Protein AF-G7YHC9-F1 (afdb_monomer_lite)

Structure (mmCIF, N/CA/C/O backbone):
data_AF-G7YHC9-F1
#
_entry.id   AF-G7YHC9-F1
#
loop_
_atom_site.group_PDB
_atom_site.id
_atom_site.type_symbol
_atom_site.label_atom_id
_atom_site.label_alt_id
_atom_site.label_comp_id
_atom_site.label_asym_id
_atom_site.label_entity_id
_atom_site.label_seq_id
_atom_site.pdbx_PDB_ins_code
_atom_site.Cartn_x
_atom_site.Cartn_y
_atom_site.Cartn_z
_atom_site.occupancy
_atom_site.B_iso_or_equiv
_atom_site.auth_seq_id
_atom_site.auth_comp_id
_atom_site.auth_asym_id
_atom_site.auth_atom_id
_atom_site.pdbx_PDB_model_num
ATOM 1 N N . MET A 1 1 ? -16.850 34.377 19.323 1.00 36.41 1 MET A N 1
ATOM 2 C CA . MET A 1 1 ? -18.298 34.165 19.530 1.00 36.41 1 MET A CA 1
ATOM 3 C C . MET A 1 1 ? -18.988 34.098 18.167 1.00 36.41 1 MET A C 1
ATOM 5 O O . MET A 1 1 ? -19.684 35.021 17.783 1.00 36.41 1 MET A O 1
ATOM 9 N N . TRP A 1 2 ? -18.719 33.027 17.416 1.00 25.08 2 TRP A N 1
ATOM 10 C CA . TRP A 1 2 ? -19.420 32.657 16.185 1.00 25.08 2 TRP A CA 1
ATOM 11 C C . TRP A 1 2 ? -19.633 31.138 16.228 1.00 25.08 2 TRP A C 1
ATOM 13 O O . TRP A 1 2 ? -18.686 30.387 16.443 1.00 25.08 2 TRP A O 1
ATOM 23 N N . SER A 1 3 ? -20.911 30.774 16.104 1.00 30.69 3 SER A N 1
ATOM 24 C CA . SER A 1 3 ? -21.516 29.466 15.817 1.00 30.69 3 SER A CA 1
ATOM 25 C C . SER A 1 3 ? -21.281 28.284 16.769 1.00 30.69 3 SER A C 1
ATOM 27 O O . SER A 1 3 ? -20.732 27.256 16.386 1.00 30.69 3 SER A O 1
ATOM 29 N N . THR A 1 4 ? -21.883 28.375 17.956 1.00 38.84 4 THR A N 1
ATOM 30 C CA . THR A 1 4 ? -22.410 27.231 18.729 1.00 38.84 4 THR A CA 1
ATOM 31 C C . THR A 1 4 ? -23.781 26.803 18.176 1.00 38.84 4 THR A C 1
ATOM 33 O O . THR A 1 4 ? -24.775 26.790 18.895 1.00 38.84 4 THR A O 1
ATOM 36 N N . LEU A 1 5 ? -23.882 26.521 16.876 1.00 44.34 5 LEU A N 1
ATOM 37 C CA . LEU A 1 5 ? -25.143 26.131 16.240 1.00 44.34 5 LEU A CA 1
ATOM 38 C C . LEU A 1 5 ? -24.911 24.905 15.349 1.00 44.34 5 LEU A C 1
ATOM 40 O O . LEU A 1 5 ? -24.099 24.954 14.431 1.00 44.34 5 LEU A O 1
ATOM 44 N N . ILE A 1 6 ? -25.693 23.854 15.633 1.00 40.38 6 ILE A N 1
ATOM 45 C CA . ILE A 1 6 ? -25.774 22.518 15.005 1.00 40.38 6 ILE A CA 1
ATOM 46 C C . ILE A 1 6 ? -24.849 21.438 15.615 1.00 40.38 6 ILE A C 1
ATOM 48 O O . ILE A 1 6 ? -24.024 20.845 14.938 1.00 40.38 6 ILE A O 1
ATOM 52 N N . PHE A 1 7 ? -25.034 21.107 16.897 1.00 46.28 7 PHE A N 1
ATOM 53 C CA . PHE A 1 7 ? -24.662 19.775 17.430 1.00 46.28 7 PHE A CA 1
ATOM 54 C C . PHE A 1 7 ? -25.746 19.169 18.330 1.00 46.28 7 PHE A C 1
ATOM 56 O O . PHE A 1 7 ? -25.503 18.213 19.058 1.00 46.28 7 PHE A O 1
ATOM 63 N N . GLN A 1 8 ? -26.961 19.715 18.311 1.00 45.28 8 GLN A N 1
ATOM 64 C CA . GLN A 1 8 ? -27.921 19.459 19.382 1.00 45.28 8 GLN A CA 1
ATOM 65 C C . GLN A 1 8 ? -28.812 18.234 19.158 1.00 45.28 8 GLN A C 1
ATOM 67 O O . GLN A 1 8 ? -29.892 18.170 19.726 1.00 45.28 8 GLN A O 1
ATOM 72 N N . ASP A 1 9 ? -28.393 17.276 18.325 1.00 55.78 9 ASP A N 1
ATOM 73 C CA . ASP A 1 9 ? -29.280 16.191 17.913 1.00 55.78 9 ASP A CA 1
ATOM 74 C C . ASP A 1 9 ? -28.561 15.019 17.208 1.00 55.78 9 ASP A C 1
ATOM 76 O O . ASP A 1 9 ? -29.084 14.464 16.251 1.00 55.78 9 ASP A O 1
ATOM 80 N N . CYS A 1 10 ? -27.365 14.614 17.645 1.00 63.59 10 CYS A N 1
ATOM 81 C CA . CYS A 1 10 ? -26.709 13.390 17.150 1.00 63.59 10 CYS A CA 1
ATOM 82 C C . CYS A 1 10 ? -26.574 12.366 18.281 1.00 63.59 10 CYS A C 1
ATOM 84 O O . CYS A 1 10 ? -26.221 12.730 19.402 1.00 63.59 10 CYS A O 1
ATOM 86 N N . LEU A 1 11 ? -26.849 11.089 17.997 1.00 81.19 11 LEU A N 1
ATOM 87 C CA . LEU A 1 11 ? -26.570 10.006 18.941 1.00 81.19 11 LEU A CA 1
ATOM 88 C C . LEU A 1 11 ? -25.053 9.895 19.195 1.00 81.19 11 LEU A C 1
ATOM 90 O O . LEU A 1 11 ? -24.270 10.248 18.307 1.00 81.19 11 LEU A O 1
ATOM 94 N N . PRO A 1 12 ? -24.624 9.402 20.372 1.00 88.75 12 PRO A N 1
ATOM 95 C CA . PRO A 1 12 ? -23.236 9.012 20.592 1.00 88.75 12 PRO A CA 1
ATOM 96 C C . PRO A 1 12 ? -22.777 7.990 19.546 1.00 88.75 12 PRO A C 1
ATOM 98 O O . PRO A 1 12 ? -23.567 7.149 19.113 1.00 88.75 12 PRO A O 1
ATOM 101 N N . SER A 1 13 ? -21.503 8.075 19.163 1.00 92.62 13 SER A N 1
ATOM 102 C CA . SER A 1 13 ? -20.852 7.103 18.279 1.00 92.62 13 SER A CA 1
ATOM 103 C C . SER A 1 13 ? -20.943 5.693 18.861 1.00 92.62 13 SER A C 1
ATOM 105 O O . SER A 1 13 ? -20.746 5.506 20.062 1.00 92.62 13 SER A O 1
ATOM 107 N N . ALA A 1 14 ? -21.199 4.703 18.006 1.00 93.25 14 ALA A N 1
ATOM 108 C CA . ALA A 1 14 ? -21.135 3.291 18.393 1.00 93.25 14 ALA A CA 1
ATOM 109 C C . ALA A 1 14 ? -19.700 2.731 18.365 1.00 93.25 14 ALA A C 1
ATOM 111 O O . ALA A 1 14 ? -19.448 1.658 18.908 1.00 93.25 14 ALA A O 1
ATOM 112 N N . LEU A 1 15 ? -18.773 3.443 17.718 1.00 95.50 15 LEU A N 1
ATOM 113 C CA . LEU A 1 15 ? -17.367 3.058 17.594 1.00 95.50 15 LEU A CA 1
ATOM 114 C C . LEU A 1 15 ? -16.564 3.418 18.847 1.00 95.50 15 LEU A C 1
ATOM 116 O O . LEU A 1 15 ? -16.769 4.485 19.436 1.00 95.50 15 LEU A O 1
ATOM 120 N N . ASP A 1 16 ? -15.586 2.579 19.189 1.00 96.00 16 ASP A N 1
ATOM 121 C CA . ASP A 1 16 ? -14.586 2.886 20.210 1.00 96.00 16 ASP A CA 1
ATOM 122 C C . ASP A 1 16 ? -13.720 4.099 19.818 1.00 96.00 16 ASP A C 1
ATOM 124 O O . ASP A 1 16 ? -13.606 4.469 18.645 1.00 96.00 16 ASP A O 1
ATOM 128 N N . GLU A 1 17 ? -13.089 4.731 20.808 1.00 96.12 17 GLU A N 1
ATOM 129 C CA . GLU A 1 17 ? -12.309 5.960 20.610 1.00 96.12 17 GLU A CA 1
ATOM 130 C C . GLU A 1 17 ? -11.127 5.789 19.644 1.00 96.12 17 GLU A C 1
ATOM 132 O O . GLU A 1 17 ? -10.827 6.705 18.871 1.00 96.12 17 GLU A O 1
ATOM 137 N N . ALA A 1 18 ? -10.468 4.623 19.634 1.00 97.19 18 ALA A N 1
ATOM 138 C CA . ALA A 1 18 ? -9.355 4.382 18.723 1.00 97.19 18 ALA A CA 1
ATOM 139 C C . ALA A 1 18 ? -9.863 4.339 17.276 1.00 97.19 18 ALA A C 1
ATOM 141 O O . ALA A 1 18 ? -9.303 5.006 16.398 1.00 97.19 18 ALA A O 1
ATOM 142 N N . THR A 1 19 ? -10.958 3.619 17.028 1.00 98.25 19 THR A N 1
ATOM 143 C CA . THR A 1 19 ? -11.588 3.528 15.705 1.00 98.25 19 THR A CA 1
ATOM 144 C C . THR A 1 19 ? -12.143 4.876 15.251 1.00 98.25 19 THR A C 1
ATOM 146 O O . THR A 1 19 ? -11.921 5.274 14.105 1.00 98.25 19 THR A O 1
ATOM 149 N N . GLN A 1 20 ? -12.773 5.651 16.142 1.00 97.69 20 GLN A N 1
ATOM 150 C CA . GLN A 1 20 ? -13.164 7.028 15.831 1.00 97.69 20 GLN A CA 1
ATOM 151 C C . GLN A 1 20 ? -11.952 7.869 15.402 1.00 97.69 20 GLN A C 1
ATOM 153 O O . GLN A 1 20 ? -12.020 8.584 14.400 1.00 97.69 20 GLN A O 1
ATOM 158 N N . GLY A 1 21 ? -10.831 7.771 16.124 1.00 97.00 21 GLY A N 1
ATOM 159 C CA . GLY A 1 21 ? -9.583 8.461 15.795 1.00 97.00 21 GLY A CA 1
ATOM 160 C C . GLY A 1 21 ? -9.031 8.082 14.418 1.00 97.00 21 GLY A C 1
ATOM 161 O O . GLY A 1 21 ? -8.646 8.963 13.645 1.00 97.00 21 GLY A O 1
ATOM 162 N N . LEU A 1 22 ? -9.049 6.791 14.076 1.00 97.69 22 LEU A N 1
ATOM 163 C CA . LEU A 1 22 ? -8.650 6.301 12.756 1.00 97.69 22 LEU A CA 1
ATOM 164 C C . LEU A 1 22 ? -9.540 6.880 11.647 1.00 97.69 22 LEU A C 1
ATOM 166 O O . LEU A 1 22 ? -9.026 7.452 10.686 1.00 97.69 22 LEU A O 1
ATOM 170 N N . VAL A 1 23 ? -10.867 6.796 11.796 1.00 96.94 23 VAL A N 1
ATOM 171 C CA . VAL A 1 23 ? -11.829 7.297 10.798 1.00 96.94 23 VAL A CA 1
ATOM 172 C C . VAL A 1 23 ? -11.670 8.807 10.591 1.00 96.94 23 VAL A C 1
ATOM 174 O O . VAL A 1 23 ? -11.734 9.287 9.457 1.00 96.94 23 VAL A O 1
ATOM 177 N N . ARG A 1 24 ? -11.398 9.575 11.657 1.00 95.44 24 ARG A N 1
ATOM 178 C CA . ARG A 1 24 ? -11.102 11.014 11.544 1.00 95.44 24 ARG A CA 1
ATOM 179 C C . ARG A 1 24 ? -9.864 11.276 10.688 1.00 95.44 24 ARG A C 1
ATOM 181 O O . ARG A 1 24 ? -9.924 12.151 9.826 1.00 95.44 24 ARG A O 1
ATOM 188 N N . ARG A 1 25 ? -8.781 10.516 10.890 1.00 95.25 25 ARG A N 1
ATOM 189 C CA . ARG A 1 25 ? -7.520 10.677 10.141 1.00 95.25 25 ARG A CA 1
ATOM 190 C C . ARG A 1 25 ? -7.681 10.365 8.662 1.00 95.25 25 ARG A C 1
ATOM 192 O O . ARG A 1 25 ? -7.326 11.186 7.823 1.00 95.25 25 ARG A O 1
ATOM 199 N N . ILE A 1 26 ? -8.242 9.203 8.332 1.00 95.12 26 ILE A N 1
ATOM 200 C CA . ILE A 1 26 ? -8.285 8.719 6.940 1.00 95.12 26 ILE A CA 1
ATOM 201 C C . ILE A 1 26 ? -9.277 9.494 6.060 1.00 95.12 26 ILE A C 1
ATOM 203 O O . ILE A 1 26 ? -9.228 9.395 4.838 1.00 95.12 26 ILE A O 1
ATOM 207 N N . PHE A 1 27 ? -10.165 10.284 6.671 1.00 93.44 27 PHE A N 1
ATOM 208 C CA . PHE A 1 27 ? -11.084 11.198 5.991 1.00 93.44 27 PHE A CA 1
ATOM 209 C C . PHE A 1 27 ? -10.766 12.681 6.260 1.00 93.44 27 PHE A C 1
ATOM 211 O O . PHE A 1 27 ? -11.632 13.539 6.052 1.00 93.44 27 PHE A O 1
ATOM 218 N N . SER A 1 28 ? -9.559 12.994 6.738 1.00 92.19 28 SER A N 1
ATOM 219 C CA . SER A 1 28 ? -9.123 14.366 6.993 1.00 92.19 28 SER A CA 1
ATOM 220 C C . SER A 1 28 ? -8.769 15.089 5.693 1.00 92.19 28 SER A C 1
ATOM 222 O O . SER A 1 28 ? -7.932 14.635 4.913 1.00 92.19 28 SER A O 1
ATOM 224 N N . THR A 1 29 ? -9.368 16.266 5.488 1.00 91.00 29 THR A N 1
ATOM 225 C CA . THR A 1 29 ? -9.014 17.172 4.385 1.00 91.00 29 THR A CA 1
ATOM 226 C C . THR A 1 29 ? -7.537 17.550 4.427 1.00 91.00 29 THR A C 1
ATOM 228 O O . THR A 1 29 ? -6.885 17.573 3.388 1.00 91.00 29 THR A O 1
ATOM 231 N N . GLU A 1 30 ? -6.993 17.795 5.621 1.00 91.38 30 GLU A N 1
ATOM 232 C CA . GLU A 1 30 ? -5.587 18.158 5.798 1.00 91.38 30 GLU A CA 1
ATOM 233 C C . GLU A 1 30 ? -4.658 17.029 5.337 1.00 91.38 30 GLU A C 1
ATOM 235 O O . GLU A 1 30 ? -3.688 17.282 4.626 1.00 91.38 30 GLU A O 1
ATOM 240 N N . THR A 1 31 ? -4.987 15.777 5.665 1.00 90.81 31 THR A N 1
ATOM 241 C CA . THR A 1 31 ? -4.224 14.604 5.220 1.00 90.81 31 THR A CA 1
ATOM 242 C C . THR A 1 31 ? -4.197 14.500 3.696 1.00 90.81 31 THR A C 1
ATOM 244 O O . THR A 1 31 ? -3.132 14.274 3.117 1.00 90.81 31 THR A O 1
ATOM 247 N N . PHE A 1 32 ? -5.336 14.710 3.029 1.00 91.50 32 PHE A N 1
ATOM 248 C CA . PHE A 1 32 ? -5.393 14.708 1.566 1.00 91.50 32 PHE A CA 1
ATOM 249 C C . PHE A 1 32 ? -4.577 15.851 0.957 1.00 91.50 32 PHE A C 1
ATOM 251 O O . PHE A 1 32 ? -3.793 15.626 0.037 1.00 91.50 32 PHE A O 1
ATOM 258 N N . GLU A 1 33 ? -4.708 17.068 1.484 1.00 91.50 33 GLU A N 1
ATOM 259 C CA . GLU A 1 33 ? -3.936 18.212 1.001 1.00 91.50 33 GLU A CA 1
ATOM 260 C C . GLU A 1 33 ? -2.429 18.029 1.214 1.00 91.50 33 GLU A C 1
ATOM 262 O O . GLU A 1 33 ? -1.642 18.321 0.316 1.00 91.50 33 GLU A O 1
ATOM 267 N N . ASN A 1 34 ? -2.004 17.511 2.368 1.00 89.31 34 ASN A N 1
ATOM 268 C CA . ASN A 1 34 ? -0.594 17.249 2.653 1.00 89.31 34 ASN A CA 1
ATOM 269 C C . ASN A 1 34 ? -0.017 16.185 1.715 1.00 89.31 34 ASN A C 1
ATOM 271 O O . ASN A 1 34 ? 1.082 16.375 1.195 1.00 89.31 34 ASN A O 1
ATOM 275 N N . ALA A 1 35 ? -0.773 15.124 1.417 1.00 88.88 35 ALA A N 1
ATOM 276 C CA . ALA A 1 35 ? -0.367 14.139 0.418 1.00 88.88 35 ALA A CA 1
ATOM 277 C C . ALA A 1 35 ? -0.234 14.763 -0.982 1.00 88.88 35 ALA A C 1
ATOM 279 O O . ALA A 1 35 ? 0.759 14.532 -1.667 1.00 88.88 35 ALA A O 1
ATOM 280 N N . MET A 1 36 ? -1.177 15.617 -1.393 1.00 90.50 36 MET A N 1
ATOM 281 C CA . MET A 1 36 ? -1.086 16.335 -2.670 1.00 90.50 36 MET A CA 1
ATOM 282 C C . MET A 1 36 ? 0.124 17.284 -2.728 1.00 90.50 36 MET A C 1
ATOM 284 O O . MET A 1 36 ? 0.799 17.349 -3.756 1.00 90.50 36 MET A O 1
ATOM 288 N N . ARG A 1 37 ? 0.442 17.987 -1.630 1.00 89.94 37 ARG A N 1
ATOM 289 C CA . ARG A 1 37 ? 1.645 18.838 -1.529 1.00 89.94 37 ARG A CA 1
ATOM 290 C C . ARG A 1 37 ? 2.929 18.018 -1.618 1.00 89.94 37 ARG A C 1
ATOM 292 O O . ARG A 1 37 ? 3.840 18.422 -2.330 1.00 89.94 37 ARG A O 1
ATOM 299 N N . ALA A 1 38 ? 2.995 16.864 -0.950 1.00 87.94 38 ALA A N 1
ATOM 300 C CA . ALA A 1 38 ? 4.146 15.958 -1.019 1.00 87.94 38 ALA A CA 1
ATOM 301 C C . ALA A 1 38 ? 4.390 15.424 -2.445 1.00 87.94 38 ALA A C 1
ATOM 303 O O . ALA A 1 38 ? 5.523 15.143 -2.824 1.00 87.94 38 ALA A O 1
ATOM 304 N N . LEU A 1 39 ? 3.335 15.358 -3.262 1.00 89.25 39 LEU A N 1
ATOM 305 C CA . LEU A 1 39 ? 3.397 15.043 -4.691 1.00 89.25 39 LEU A CA 1
ATOM 306 C C . LEU A 1 39 ? 3.714 16.266 -5.579 1.00 89.25 39 LEU A C 1
ATOM 308 O O . LEU A 1 39 ? 3.693 16.159 -6.803 1.00 89.25 39 LEU A O 1
ATOM 312 N N . ASN A 1 40 ? 4.056 17.417 -4.991 1.00 91.38 40 ASN A N 1
ATOM 313 C CA . ASN A 1 40 ? 4.363 18.685 -5.665 1.00 91.38 40 ASN A CA 1
ATOM 314 C C . ASN A 1 40 ? 3.198 19.274 -6.482 1.00 91.38 40 ASN A C 1
ATOM 316 O O . ASN A 1 40 ? 3.421 19.909 -7.513 1.00 91.38 40 ASN A O 1
ATOM 320 N N . LEU A 1 41 ? 1.952 19.077 -6.046 1.00 92.50 41 LEU A N 1
ATOM 321 C CA . LEU A 1 41 ? 0.778 19.642 -6.717 1.00 92.50 41 LEU A CA 1
ATOM 322 C C . LEU A 1 41 ? 0.458 21.057 -6.222 1.00 92.50 41 LEU A C 1
ATOM 324 O O . LEU A 1 41 ? 0.502 21.347 -5.026 1.00 92.50 41 LEU A O 1
ATOM 328 N N . ASP A 1 42 ? 0.064 21.929 -7.150 1.00 92.19 42 ASP A N 1
ATOM 329 C CA . ASP A 1 42 ? -0.343 23.303 -6.851 1.00 92.19 42 ASP A CA 1
ATOM 330 C C . ASP A 1 42 ? -1.804 23.328 -6.385 1.00 92.19 42 ASP A C 1
ATOM 332 O O . ASP A 1 42 ? -2.744 23.438 -7.178 1.00 92.19 42 ASP A O 1
ATOM 336 N N . LEU A 1 43 ? -1.996 23.259 -5.068 1.00 90.69 43 LEU A N 1
ATOM 337 C CA . LEU A 1 43 ? -3.319 23.301 -4.444 1.00 90.69 43 LEU A CA 1
ATOM 338 C C . LEU A 1 43 ? -4.059 24.632 -4.620 1.00 90.69 43 LEU A C 1
ATOM 340 O O . LEU A 1 43 ? -5.274 24.675 -4.429 1.00 90.69 43 LEU A O 1
ATOM 344 N N . LYS A 1 44 ? -3.378 25.725 -4.992 1.00 90.94 44 LYS A N 1
ATOM 345 C CA . LYS A 1 44 ? -4.059 26.996 -5.285 1.00 90.94 44 LYS A CA 1
ATOM 346 C C . LYS A 1 44 ? -4.787 26.903 -6.623 1.00 90.94 44 LYS A C 1
ATOM 348 O O . LYS A 1 44 ? -5.905 27.399 -6.754 1.00 90.94 44 LYS A O 1
ATOM 353 N N . LYS A 1 45 ? -4.168 26.247 -7.608 1.00 89.88 45 LYS A N 1
ATOM 354 C CA . LYS A 1 45 ? -4.761 26.015 -8.936 1.00 89.88 45 LYS A CA 1
ATOM 355 C C . LYS A 1 45 ? -5.687 24.804 -8.960 1.00 89.88 45 LYS A C 1
ATOM 357 O O . LYS A 1 45 ? -6.716 24.841 -9.634 1.00 89.88 45 LYS A O 1
ATOM 362 N N . MET A 1 46 ? -5.351 23.766 -8.202 1.00 89.31 46 MET A N 1
ATOM 363 C CA . MET A 1 46 ? -6.099 22.518 -8.105 1.00 89.31 46 MET A CA 1
ATOM 364 C C . MET A 1 46 ? -6.439 22.210 -6.638 1.00 89.31 46 MET A C 1
ATOM 366 O O . MET A 1 46 ? -5.869 21.295 -6.043 1.00 89.31 46 MET A O 1
ATOM 370 N N . PRO A 1 47 ? -7.360 22.976 -6.026 1.00 89.12 47 PRO A N 1
ATOM 371 C CA . PRO A 1 47 ? -7.833 22.671 -4.687 1.00 89.12 47 PRO A CA 1
ATOM 372 C C . PRO A 1 47 ? -8.557 21.329 -4.691 1.00 89.12 47 PRO A C 1
ATOM 374 O O . PRO A 1 47 ? -9.210 20.966 -5.673 1.00 89.12 47 PRO A O 1
ATOM 377 N N . LEU A 1 48 ? -8.500 20.638 -3.557 1.00 85.62 48 LEU A N 1
ATOM 378 C CA . LEU A 1 48 ? -9.007 19.281 -3.392 1.00 85.62 48 LEU A CA 1
ATOM 379 C C . LEU A 1 48 ? -10.438 19.110 -3.955 1.00 85.62 48 LEU A C 1
ATOM 381 O O . LEU A 1 48 ? -10.693 18.224 -4.758 1.00 85.62 48 LEU A O 1
ATOM 385 N N . GLY A 1 49 ? -11.366 20.025 -3.651 1.00 83.44 49 GLY A N 1
ATOM 386 C CA . GLY A 1 49 ? -12.754 19.949 -4.133 1.00 83.44 49 GLY A CA 1
ATOM 387 C C . GLY A 1 49 ? -12.963 20.066 -5.655 1.00 83.44 49 GLY A C 1
ATOM 388 O O . GLY A 1 49 ? -14.051 19.728 -6.125 1.00 83.44 49 GLY A O 1
ATOM 389 N N . LYS A 1 50 ? -11.961 20.540 -6.412 1.00 84.00 50 LYS A N 1
ATOM 390 C CA . LYS A 1 50 ? -11.979 20.621 -7.886 1.00 84.00 50 LYS A CA 1
ATOM 391 C C . LYS A 1 50 ? -11.323 19.416 -8.565 1.00 84.00 50 LYS A C 1
ATOM 393 O O . LYS A 1 50 ? -11.435 19.300 -9.783 1.00 84.00 50 LYS A O 1
ATOM 398 N N . LEU A 1 51 ? -10.661 18.537 -7.810 1.00 84.31 51 LEU A N 1
ATOM 399 C CA . LEU A 1 51 ? -10.084 17.313 -8.354 1.00 84.31 51 LEU A CA 1
ATOM 400 C C . LEU A 1 51 ? -11.210 16.443 -8.929 1.00 84.31 51 LEU A C 1
ATOM 402 O O . LEU A 1 51 ? -12.171 16.109 -8.234 1.00 84.31 51 LEU A O 1
ATOM 406 N N . SER A 1 52 ? -11.115 16.103 -10.214 1.00 84.44 52 SER A N 1
ATOM 407 C CA . SER A 1 52 ? -12.145 15.326 -10.908 1.00 84.44 52 SER A CA 1
ATOM 408 C C . SER A 1 52 ? -11.566 14.071 -11.552 1.00 84.44 52 SER A C 1
ATOM 410 O O . SER A 1 52 ? -10.462 14.094 -12.095 1.00 84.44 52 SER A O 1
ATOM 412 N N . ALA A 1 53 ? -12.349 12.989 -11.561 1.00 86.50 53 ALA A N 1
ATOM 413 C CA . ALA A 1 53 ? -11.974 11.738 -12.223 1.00 86.50 53 ALA A CA 1
ATOM 414 C C . ALA A 1 53 ? -11.659 11.942 -13.717 1.00 86.50 53 ALA A C 1
ATOM 416 O O . ALA A 1 53 ? -10.740 11.328 -14.243 1.00 86.50 53 ALA A O 1
ATOM 417 N N . LYS A 1 54 ? -12.367 12.865 -14.387 1.00 89.81 54 LYS A N 1
ATOM 418 C CA . LYS A 1 54 ? -12.121 13.219 -15.794 1.00 89.81 54 LYS A CA 1
ATOM 419 C C . LYS A 1 54 ? -10.741 13.847 -16.006 1.00 89.81 54 LYS A C 1
ATOM 421 O O . LYS A 1 54 ? -10.071 13.532 -16.983 1.00 89.81 54 LYS A O 1
ATOM 426 N N . GLN A 1 55 ? -10.325 14.740 -15.109 1.00 91.50 55 GLN A N 1
ATOM 427 C CA . GLN A 1 55 ? -9.009 15.377 -15.179 1.00 91.50 55 GLN A CA 1
ATOM 428 C C . GLN A 1 55 ? -7.890 14.355 -14.947 1.00 91.50 55 GLN A C 1
ATOM 430 O O . GLN A 1 55 ? -6.928 14.337 -15.707 1.00 91.50 55 GLN A O 1
ATOM 435 N N . ILE A 1 56 ? -8.058 13.465 -13.962 1.00 92.75 56 ILE A N 1
ATOM 436 C CA . ILE A 1 56 ? -7.119 12.366 -13.691 1.00 92.75 56 ILE A CA 1
ATOM 437 C C . ILE A 1 56 ? -7.027 11.423 -14.903 1.00 92.75 56 ILE A C 1
ATOM 439 O O . ILE A 1 56 ? -5.927 11.115 -15.347 1.00 92.75 56 ILE A O 1
ATOM 443 N N . ALA A 1 57 ? -8.161 11.025 -15.491 1.00 92.38 57 ALA A N 1
ATOM 444 C CA . ALA A 1 57 ? -8.191 10.189 -16.694 1.00 92.38 57 ALA A CA 1
ATOM 445 C C . ALA A 1 57 ? -7.454 10.837 -17.879 1.00 92.38 57 ALA A C 1
ATOM 447 O O . ALA A 1 57 ? -6.625 10.193 -18.512 1.00 92.38 57 ALA A O 1
ATOM 448 N N . SER A 1 58 ? -7.676 12.133 -18.129 1.00 94.88 58 SER A N 1
ATOM 449 C CA . SER A 1 58 ? -6.951 12.852 -19.186 1.00 94.88 58 SER A CA 1
ATOM 450 C C . SER A 1 58 ? -5.444 12.928 -18.918 1.00 94.88 58 SER A C 1
ATOM 452 O O . SER A 1 58 ? -4.648 12.897 -19.854 1.00 94.88 58 SER A O 1
ATOM 454 N N . ALA A 1 59 ? -5.036 13.015 -17.649 1.00 96.06 59 ALA A N 1
ATOM 455 C CA . ALA A 1 59 ? -3.627 12.994 -17.283 1.00 96.06 59 ALA A CA 1
ATOM 456 C C . ALA A 1 59 ? -2.985 11.624 -17.557 1.00 96.06 59 ALA A C 1
ATOM 458 O O . ALA A 1 59 ? -1.869 11.595 -18.071 1.00 96.06 59 ALA A O 1
ATOM 459 N N . TYR A 1 60 ? -3.689 10.516 -17.293 1.00 95.19 60 TYR A N 1
ATOM 460 C CA . TYR A 1 60 ? -3.223 9.172 -17.656 1.00 95.19 60 TYR A CA 1
ATOM 461 C C . TYR A 1 60 ? -3.005 9.032 -19.163 1.00 95.19 60 TYR A C 1
ATOM 463 O O . TYR A 1 60 ? -1.934 8.601 -19.572 1.00 95.19 60 TYR A O 1
ATOM 471 N N . GLU A 1 61 ? -3.952 9.491 -19.988 1.00 95.44 61 GLU A N 1
ATOM 472 C CA . GLU A 1 61 ? -3.819 9.448 -21.453 1.00 95.44 61 GLU A CA 1
ATOM 473 C C . GLU A 1 61 ? -2.554 10.169 -21.950 1.00 95.44 61 GLU A C 1
ATOM 475 O O . GLU A 1 61 ? -1.902 9.720 -22.892 1.00 95.44 61 GLU A O 1
ATOM 480 N N . ILE A 1 62 ? -2.182 11.287 -21.311 1.00 97.06 62 ILE A N 1
ATOM 481 C CA . ILE A 1 62 ? -0.951 12.021 -21.642 1.00 97.06 62 ILE A CA 1
ATOM 482 C C . ILE A 1 62 ? 0.288 11.214 -21.249 1.00 97.06 62 ILE A C 1
ATOM 484 O O . ILE A 1 62 ? 1.256 11.176 -22.009 1.00 97.06 62 ILE A O 1
ATOM 488 N N . LEU A 1 63 ? 0.276 10.586 -20.071 1.00 96.06 63 LEU A N 1
ATOM 489 C CA . LEU A 1 63 ? 1.393 9.763 -19.615 1.00 96.06 63 LEU A CA 1
ATOM 490 C C . LEU A 1 63 ? 1.555 8.493 -20.467 1.00 96.06 63 LEU A C 1
ATOM 492 O O . LEU A 1 63 ? 2.684 8.125 -20.764 1.00 96.06 63 LEU A O 1
ATOM 496 N N . ASP A 1 64 ? 0.470 7.879 -20.942 1.00 93.94 64 ASP A N 1
ATOM 497 C CA . ASP A 1 64 ? 0.523 6.752 -21.891 1.00 93.94 64 ASP A CA 1
ATOM 498 C C . ASP A 1 64 ? 1.092 7.160 -23.256 1.00 93.94 64 ASP A C 1
ATOM 500 O O . ASP A 1 64 ? 1.768 6.391 -23.950 1.00 93.94 64 ASP A O 1
ATOM 504 N N . GLU A 1 65 ? 0.795 8.385 -23.691 1.00 95.56 65 GLU A N 1
ATOM 505 C CA . GLU A 1 65 ? 1.392 8.954 -24.893 1.00 95.56 65 GLU A CA 1
ATOM 506 C C . GLU A 1 65 ? 2.900 9.166 -24.698 1.00 95.56 65 GLU A C 1
ATOM 508 O O . GLU A 1 65 ? 3.680 8.738 -25.550 1.00 95.56 65 GLU A O 1
ATOM 513 N N . LEU A 1 66 ? 3.307 9.730 -23.553 1.00 95.88 66 LEU A N 1
ATOM 514 C CA . LEU A 1 66 ? 4.713 9.875 -23.158 1.00 95.88 66 LEU A CA 1
ATOM 515 C C . LEU A 1 66 ? 5.435 8.529 -23.073 1.00 95.88 66 LEU A C 1
ATOM 517 O O . LEU A 1 66 ? 6.533 8.417 -23.610 1.00 95.88 66 LEU A O 1
ATOM 521 N N . GLU A 1 67 ? 4.825 7.509 -22.464 1.00 93.00 67 GLU A N 1
ATOM 522 C CA . GLU A 1 67 ? 5.385 6.155 -22.384 1.00 93.00 67 GLU A CA 1
ATOM 523 C C . GLU A 1 67 ? 5.700 5.623 -23.784 1.00 93.00 67 GLU A C 1
ATOM 525 O O . GLU A 1 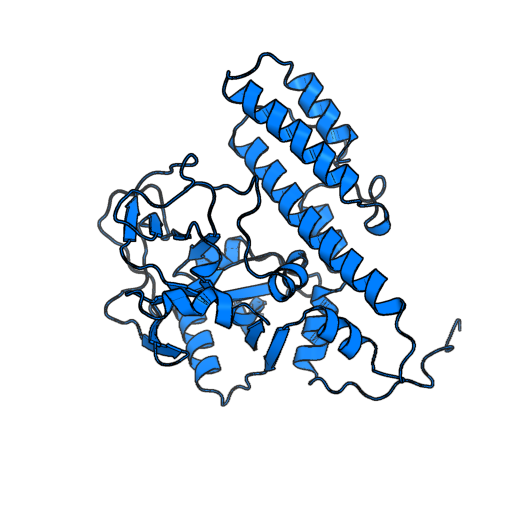67 ? 6.828 5.220 -24.066 1.00 93.00 67 GLU A O 1
ATOM 530 N N . GLY A 1 68 ? 4.734 5.716 -24.703 1.00 93.19 68 GLY A N 1
ATOM 531 C CA . GLY A 1 68 ? 4.922 5.274 -26.082 1.00 93.19 68 GLY A CA 1
ATOM 532 C C . GLY A 1 68 ? 6.043 6.018 -26.816 1.00 93.19 68 GLY A C 1
ATOM 533 O O . GLY A 1 68 ? 6.737 5.404 -27.627 1.00 93.19 68 GLY A O 1
ATOM 534 N N . VAL A 1 69 ? 6.240 7.311 -26.541 1.00 95.81 69 VAL A N 1
ATOM 535 C CA . VAL A 1 69 ? 7.332 8.106 -27.130 1.00 95.81 69 VAL A CA 1
ATOM 536 C C . VAL A 1 69 ? 8.686 7.736 -26.517 1.00 95.81 69 VAL A C 1
ATOM 538 O O . VAL A 1 69 ? 9.639 7.506 -27.259 1.00 95.81 69 VAL A O 1
ATOM 541 N N . ILE A 1 70 ? 8.773 7.613 -25.189 1.00 92.50 70 ILE A N 1
ATOM 542 C CA . ILE A 1 70 ? 10.002 7.235 -24.464 1.00 92.50 70 ILE A CA 1
ATOM 543 C C . ILE A 1 70 ? 10.469 5.830 -24.862 1.00 92.50 70 ILE A C 1
ATOM 545 O O . ILE A 1 70 ? 11.664 5.579 -24.998 1.00 92.50 70 ILE A O 1
ATOM 549 N N . GLU A 1 71 ? 9.538 4.906 -25.090 1.00 90.25 71 GLU A N 1
ATOM 550 C CA . GLU A 1 71 ? 9.842 3.546 -25.540 1.00 90.25 71 GLU A CA 1
ATOM 551 C C . GLU A 1 71 ? 10.141 3.440 -27.046 1.00 90.25 71 GLU A C 1
ATOM 553 O O . GLU A 1 71 ? 10.388 2.342 -27.544 1.00 90.25 71 GLU A O 1
ATOM 558 N N . GLY A 1 72 ? 10.091 4.548 -27.795 1.00 91.81 72 GLY A N 1
ATOM 559 C CA . GLY A 1 72 ? 10.305 4.562 -29.245 1.00 91.81 72 GLY A CA 1
ATOM 560 C C . GLY A 1 72 ? 9.189 3.888 -30.054 1.00 91.81 72 GLY A C 1
ATOM 561 O O . GLY A 1 72 ? 9.357 3.635 -31.246 1.00 91.81 72 GLY A O 1
ATOM 562 N N . LYS A 1 73 ? 8.040 3.595 -29.430 1.00 91.50 73 LYS A N 1
ATOM 563 C CA . LYS A 1 73 ? 6.858 2.988 -30.071 1.00 91.50 73 LYS A CA 1
ATOM 564 C C . LYS A 1 73 ? 6.004 4.014 -30.822 1.00 91.50 73 LYS A C 1
ATOM 566 O O . LYS A 1 73 ? 5.218 3.637 -31.689 1.00 91.50 73 LYS A O 1
ATOM 571 N N . LYS A 1 74 ? 6.121 5.297 -30.473 1.00 92.44 74 LYS A N 1
ATOM 572 C CA . LYS A 1 74 ? 5.402 6.424 -31.082 1.00 92.44 74 LYS A CA 1
ATOM 573 C C . LYS A 1 74 ? 6.370 7.568 -31.370 1.00 92.44 74 LYS A C 1
ATOM 575 O O . LYS A 1 74 ? 7.325 7.786 -30.634 1.00 92.44 74 LYS A O 1
ATOM 580 N N . THR A 1 75 ? 6.091 8.342 -32.413 1.00 92.69 75 THR A N 1
ATOM 581 C CA . THR A 1 75 ? 6.748 9.635 -32.644 1.00 92.69 75 THR A CA 1
ATOM 582 C C . THR A 1 75 ? 5.990 10.729 -31.900 1.00 92.69 75 THR A C 1
ATOM 584 O O . THR A 1 75 ? 4.774 10.828 -32.055 1.00 92.69 75 THR A O 1
ATOM 587 N N . GLY A 1 76 ? 6.681 11.575 -31.141 1.00 92.75 76 GLY A N 1
ATOM 588 C CA . GLY A 1 76 ? 6.059 12.697 -30.441 1.00 92.75 76 GLY A CA 1
ATOM 589 C C . GLY A 1 76 ? 7.084 13.626 -29.802 1.00 92.75 76 GLY A C 1
ATOM 590 O O . GLY A 1 76 ? 8.255 13.276 -29.671 1.00 92.75 76 GLY A O 1
ATOM 591 N N . ASP A 1 77 ? 6.641 14.822 -29.420 1.00 96.06 77 ASP A N 1
ATOM 592 C CA . ASP A 1 77 ? 7.473 15.810 -28.732 1.00 96.06 77 ASP A CA 1
ATOM 593 C C . ASP A 1 77 ? 7.292 15.683 -27.210 1.00 96.06 77 ASP A C 1
ATOM 595 O O . ASP A 1 77 ? 6.261 16.0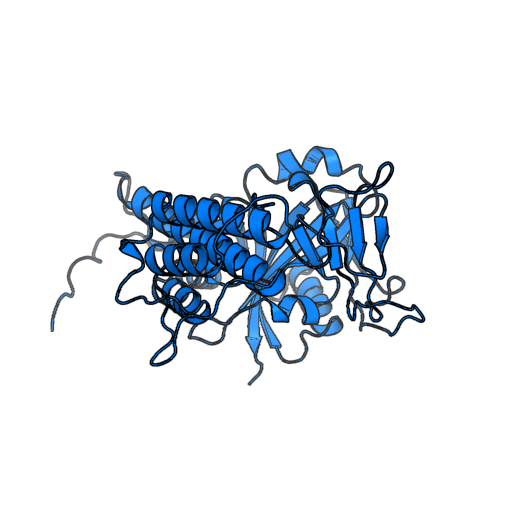67 -26.651 1.00 96.06 77 ASP A O 1
ATOM 599 N N . ILE A 1 78 ? 8.321 15.157 -26.537 1.00 96.75 78 ILE A N 1
ATOM 600 C CA . ILE A 1 78 ? 8.357 14.986 -25.077 1.00 96.75 78 ILE A CA 1
ATOM 601 C C . ILE A 1 78 ? 8.157 16.324 -24.351 1.00 96.75 78 ILE A C 1
ATOM 603 O O . ILE A 1 78 ? 7.490 16.368 -23.316 1.00 96.75 78 ILE A O 1
ATOM 607 N N . SER A 1 79 ? 8.686 17.429 -24.888 1.00 97.06 79 SER A N 1
ATOM 608 C CA . SER A 1 79 ? 8.541 18.765 -24.301 1.00 97.06 79 SER A CA 1
ATOM 609 C C . SER A 1 79 ? 7.089 19.230 -24.343 1.00 97.06 79 SER A C 1
ATOM 611 O O . SER A 1 79 ? 6.542 19.669 -23.324 1.00 97.06 79 SER A O 1
ATOM 613 N N . PHE A 1 80 ? 6.431 19.062 -25.492 1.00 97.00 80 PHE A N 1
ATOM 614 C CA . PHE A 1 80 ? 5.015 19.381 -25.651 1.00 97.00 80 PHE A CA 1
ATOM 615 C C . PHE A 1 80 ? 4.131 18.537 -24.725 1.00 97.00 80 PHE A C 1
ATOM 617 O O . PHE A 1 80 ? 3.300 19.086 -23.998 1.00 97.00 80 PHE A O 1
ATOM 624 N N . LEU A 1 81 ? 4.335 17.217 -24.695 1.00 97.88 81 LEU A N 1
ATOM 625 C CA . LEU A 1 81 ? 3.540 16.310 -23.866 1.00 97.88 81 LEU A CA 1
ATOM 626 C C . LEU A 1 81 ? 3.760 16.547 -22.367 1.00 97.88 81 LEU A C 1
ATOM 628 O O . LEU A 1 81 ? 2.788 16.604 -21.613 1.00 97.88 81 LEU A O 1
ATOM 632 N N . SER A 1 82 ? 5.003 16.791 -21.941 1.00 97.94 82 SER A N 1
ATOM 633 C CA . SER A 1 82 ? 5.311 17.181 -20.558 1.00 97.94 82 SER A CA 1
ATOM 634 C C . SER A 1 82 ? 4.595 18.481 -20.187 1.00 97.94 82 SER A C 1
ATOM 636 O O . SER A 1 82 ? 3.948 18.570 -19.144 1.00 97.94 82 SER A O 1
ATOM 638 N N . SER A 1 83 ? 4.638 19.492 -21.062 1.00 97.06 83 SER A N 1
ATOM 639 C CA . SER A 1 83 ? 3.940 20.759 -20.822 1.00 97.06 83 SER A CA 1
ATOM 640 C C . SER A 1 83 ? 2.419 20.587 -20.761 1.00 97.06 83 SER A C 1
ATOM 642 O O . SER A 1 83 ? 1.762 21.228 -19.936 1.00 97.06 83 SER A O 1
ATOM 644 N N . ARG A 1 84 ? 1.849 19.725 -21.611 1.00 97.69 84 ARG A N 1
ATOM 645 C CA . ARG A 1 84 ? 0.422 19.376 -21.593 1.00 97.69 84 ARG A CA 1
ATOM 646 C C . ARG A 1 84 ? 0.053 18.676 -20.283 1.00 97.69 84 ARG A C 1
ATOM 648 O O . ARG A 1 84 ? -0.940 19.060 -19.667 1.00 97.69 84 ARG A O 1
ATOM 655 N N . PHE A 1 85 ? 0.881 17.745 -19.802 1.00 97.81 85 PHE A N 1
ATOM 656 C CA . PHE A 1 85 ? 0.690 17.088 -18.506 1.00 97.81 85 PHE A CA 1
ATOM 657 C C . PHE A 1 85 ? 0.654 18.099 -17.356 1.00 97.81 85 PHE A C 1
ATOM 659 O O . PHE A 1 85 ? -0.317 18.117 -16.609 1.00 97.81 85 PHE A O 1
ATOM 666 N N . TYR A 1 86 ? 1.636 19.001 -17.245 1.00 96.81 86 TYR A N 1
ATOM 667 C CA . TYR A 1 86 ? 1.658 20.008 -16.169 1.00 96.81 86 TYR A CA 1
ATOM 668 C C . TYR A 1 86 ? 0.553 21.066 -16.275 1.00 96.81 86 TYR A C 1
ATOM 670 O O . TYR A 1 86 ? 0.248 21.745 -15.294 1.00 96.81 86 TYR A O 1
ATOM 678 N N . THR A 1 87 ? -0.055 21.212 -17.453 1.00 94.81 87 THR A N 1
ATOM 679 C CA . THR A 1 87 ? -1.243 22.053 -17.641 1.00 94.81 87 THR A CA 1
ATOM 680 C C . THR A 1 87 ? -2.490 21.363 -17.091 1.00 94.81 87 THR A C 1
ATOM 682 O O . THR A 1 87 ? -3.278 21.994 -16.389 1.00 94.81 87 THR A O 1
ATOM 685 N N . VAL A 1 88 ? -2.662 20.065 -17.378 1.00 95.56 88 VAL A N 1
ATOM 686 C CA . VAL A 1 88 ? -3.780 19.263 -16.851 1.00 95.56 88 VAL A CA 1
ATOM 687 C C . VAL A 1 88 ? -3.612 18.999 -15.359 1.00 95.56 88 VAL A C 1
ATOM 689 O O . VAL A 1 88 ? -4.594 19.042 -14.630 1.00 95.56 88 VAL A O 1
ATOM 692 N N . MET A 1 89 ? -2.387 18.776 -14.893 1.00 95.69 89 MET A N 1
ATOM 693 C CA . MET A 1 89 ? -2.040 18.523 -13.498 1.00 95.69 89 MET A CA 1
ATOM 694 C C . MET A 1 89 ? -1.139 19.651 -12.994 1.00 95.69 89 MET A C 1
ATOM 696 O O . MET A 1 89 ? 0.083 19.538 -13.097 1.00 95.69 89 MET A O 1
ATOM 700 N N . PRO A 1 90 ? -1.700 20.750 -12.457 1.00 94.50 90 PRO A N 1
ATOM 701 C CA . PRO A 1 90 ? -0.905 21.866 -11.966 1.00 94.50 90 PRO A CA 1
ATOM 702 C C . PRO A 1 90 ? 0.051 21.428 -10.856 1.00 94.50 90 PRO A C 1
ATOM 704 O O . PRO A 1 90 ? -0.375 20.912 -9.823 1.00 94.50 90 PRO A O 1
ATOM 707 N N . HIS A 1 91 ? 1.341 21.657 -11.072 1.00 94.88 91 HIS A N 1
ATOM 708 C CA . HIS A 1 91 ? 2.400 21.399 -10.102 1.00 94.88 91 HIS A CA 1
ATOM 709 C C . HIS A 1 91 ? 2.988 22.708 -9.577 1.00 94.88 91 HIS A C 1
ATOM 711 O O . HIS A 1 91 ? 3.026 23.710 -10.299 1.00 94.88 91 HIS A O 1
ATOM 717 N N . ASP A 1 92 ? 3.479 22.679 -8.342 1.00 92.88 92 ASP A N 1
ATOM 718 C CA . ASP A 1 92 ? 4.231 23.780 -7.750 1.00 92.88 92 ASP A CA 1
ATOM 719 C C . ASP A 1 92 ? 5.733 23.471 -7.796 1.00 92.88 92 ASP A C 1
ATOM 721 O O . ASP A 1 92 ? 6.257 22.687 -7.009 1.00 92.88 92 ASP A O 1
ATOM 725 N N . PHE A 1 93 ? 6.425 24.097 -8.747 1.00 90.31 93 PHE A N 1
ATOM 726 C CA . PHE A 1 93 ? 7.885 24.049 -8.881 1.00 90.31 93 PHE A CA 1
ATOM 727 C C . PHE A 1 93 ? 8.554 25.334 -8.357 1.00 90.31 93 PHE A C 1
ATOM 729 O O . PHE A 1 93 ? 9.722 25.618 -8.654 1.00 90.31 93 PHE A O 1
ATOM 736 N N . GLY A 1 94 ? 7.816 26.170 -7.617 1.00 90.25 94 GLY A N 1
ATOM 737 C CA . GLY A 1 94 ? 8.268 27.485 -7.180 1.00 90.25 94 GLY A CA 1
ATOM 738 C C . GLY A 1 94 ? 8.674 28.373 -8.359 1.00 90.25 94 GLY A C 1
ATOM 739 O O . GLY A 1 94 ? 7.867 28.704 -9.224 1.00 90.25 94 GLY A O 1
ATOM 740 N N . ARG A 1 95 ? 9.947 28.784 -8.387 1.00 89.06 95 ARG A N 1
ATOM 741 C CA . ARG A 1 95 ? 10.525 29.622 -9.458 1.00 89.06 95 ARG A CA 1
ATOM 742 C C . ARG A 1 95 ? 11.247 28.819 -10.542 1.00 89.06 95 ARG A C 1
ATOM 744 O O . ARG A 1 95 ? 11.850 29.414 -11.432 1.00 89.06 95 ARG A O 1
ATOM 751 N N . THR A 1 96 ? 11.238 27.492 -10.450 1.00 91.62 96 THR A N 1
ATOM 752 C CA . THR A 1 96 ? 11.926 26.623 -11.408 1.00 91.62 96 THR A CA 1
ATOM 753 C C . THR A 1 96 ? 10.991 26.203 -12.534 1.00 91.62 96 THR A C 1
ATOM 755 O O . THR A 1 96 ? 9.771 26.142 -12.373 1.00 91.62 96 THR A O 1
ATOM 758 N N . ARG A 1 97 ? 11.565 25.951 -13.713 1.00 89.25 97 ARG A N 1
ATOM 759 C CA . ARG A 1 97 ? 10.806 25.432 -14.850 1.00 89.25 97 ARG A CA 1
ATOM 760 C C . ARG A 1 97 ? 10.420 23.971 -14.568 1.00 89.25 97 ARG A C 1
ATOM 762 O O . ARG A 1 97 ? 11.282 23.233 -14.093 1.00 89.25 97 ARG A O 1
ATOM 769 N N . PRO A 1 98 ? 9.186 23.541 -14.898 1.00 93.25 98 PRO A N 1
ATOM 770 C CA . PRO A 1 98 ? 8.808 22.134 -14.818 1.00 93.25 98 PRO A CA 1
ATOM 771 C C . PRO A 1 98 ? 9.815 21.231 -15.554 1.00 93.25 98 PRO A C 1
ATOM 773 O O . PRO A 1 98 ? 10.181 21.560 -16.689 1.00 93.25 98 PRO A O 1
ATOM 776 N N . PRO A 1 99 ? 10.262 20.119 -14.944 1.00 95.00 99 PRO A N 1
ATOM 777 C CA . PRO A 1 99 ? 11.200 19.196 -15.574 1.00 95.00 99 PRO A CA 1
ATOM 778 C C . PRO A 1 99 ? 10.521 18.414 -16.701 1.00 95.00 99 PRO A C 1
ATOM 780 O O . PRO A 1 99 ? 9.329 18.111 -16.618 1.00 95.00 99 PRO A O 1
ATOM 783 N N . LEU A 1 100 ? 11.280 18.053 -17.735 1.00 96.75 100 LEU A N 1
ATOM 784 C CA . LEU A 1 100 ? 10.798 17.145 -18.776 1.00 96.75 100 LEU A CA 1
ATOM 785 C C . LEU A 1 100 ? 10.531 15.762 -18.180 1.00 96.75 100 LEU A C 1
ATOM 787 O O . LEU A 1 100 ? 11.279 15.307 -17.323 1.00 96.75 100 LEU A O 1
ATOM 791 N N . ILE A 1 101 ? 9.455 15.113 -18.619 1.00 97.19 101 ILE A N 1
ATOM 792 C CA . ILE A 1 101 ? 9.145 13.726 -18.269 1.00 97.19 101 ILE A CA 1
ATOM 793 C C . ILE A 1 101 ? 9.756 12.857 -19.370 1.00 97.19 101 ILE A C 1
ATOM 795 O O . ILE A 1 101 ? 9.068 12.484 -20.314 1.00 97.19 101 ILE A O 1
ATOM 799 N N . ASP A 1 102 ? 11.067 12.629 -19.302 1.00 94.06 102 ASP A N 1
ATOM 800 C CA . ASP A 1 102 ? 11.863 11.972 -20.353 1.00 94.06 102 ASP A CA 1
ATOM 801 C C . ASP A 1 102 ? 12.556 10.676 -19.898 1.00 94.06 102 ASP A C 1
ATOM 803 O O . ASP A 1 102 ? 13.161 9.979 -20.714 1.00 94.06 102 ASP A O 1
ATOM 807 N N . THR A 1 103 ? 12.423 10.307 -18.622 1.00 91.12 103 THR A N 1
ATOM 808 C CA . THR A 1 103 ? 12.935 9.047 -18.070 1.00 91.12 103 THR A CA 1
ATOM 809 C C . THR A 1 103 ? 11.805 8.124 -17.621 1.00 91.12 103 THR A C 1
ATOM 811 O O . THR A 1 103 ? 10.725 8.574 -17.224 1.00 91.12 103 THR A O 1
ATOM 814 N N . LYS A 1 104 ? 12.059 6.809 -17.648 1.00 86.94 104 LYS A N 1
ATOM 815 C CA . LYS A 1 104 ? 11.095 5.795 -17.189 1.00 86.94 104 LYS A CA 1
ATOM 816 C C . LYS A 1 104 ? 10.782 5.954 -15.704 1.00 86.94 104 LYS A C 1
ATOM 818 O O . LYS A 1 104 ? 9.645 5.759 -15.290 1.00 86.94 104 LYS A O 1
ATOM 823 N N . GLU A 1 105 ? 11.775 6.348 -14.915 1.00 86.75 105 GLU A N 1
ATOM 824 C CA . GLU A 1 105 ? 11.663 6.540 -13.473 1.00 86.75 105 GLU A CA 1
ATOM 825 C C . GLU A 1 105 ? 10.756 7.731 -13.147 1.00 86.75 105 GLU A C 1
ATOM 827 O O . GLU A 1 105 ? 9.859 7.621 -12.308 1.00 86.75 105 GLU A O 1
ATOM 832 N N . LEU A 1 106 ? 10.946 8.864 -13.833 1.00 91.25 106 LEU A N 1
ATOM 833 C CA . LEU A 1 106 ? 10.103 10.039 -13.628 1.00 91.25 106 LEU A CA 1
ATOM 834 C C . LEU A 1 106 ? 8.680 9.797 -14.141 1.00 91.25 106 LEU A C 1
ATOM 836 O O . LEU A 1 106 ? 7.722 10.197 -13.482 1.00 91.25 106 LEU A O 1
ATOM 840 N N . LEU A 1 107 ? 8.530 9.106 -15.273 1.00 91.75 107 LEU A N 1
ATOM 841 C CA . LEU A 1 107 ? 7.226 8.703 -15.795 1.00 91.75 107 LEU A CA 1
ATOM 842 C C . LEU A 1 107 ? 6.469 7.806 -14.800 1.00 91.75 107 LEU A C 1
ATOM 844 O O . LEU A 1 107 ? 5.320 8.103 -14.468 1.00 91.75 107 LEU A O 1
ATOM 848 N N . ALA A 1 108 ? 7.122 6.766 -14.271 1.00 87.12 108 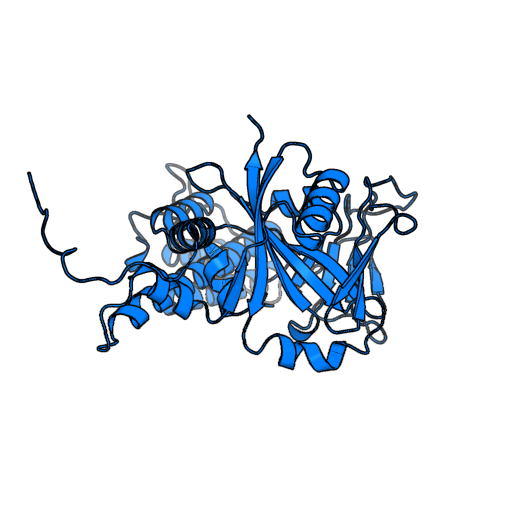ALA A N 1
ATOM 849 C CA . ALA A 1 108 ? 6.549 5.879 -13.257 1.00 87.12 108 ALA A CA 1
ATOM 850 C C . ALA A 1 108 ? 6.122 6.659 -12.002 1.00 87.12 108 ALA A C 1
ATOM 852 O O . ALA A 1 108 ? 4.993 6.522 -11.536 1.00 87.12 108 ALA A O 1
ATOM 853 N N . SER A 1 109 ? 6.966 7.585 -11.536 1.00 89.94 109 SER A N 1
ATOM 854 C CA . SER A 1 109 ? 6.635 8.509 -10.444 1.00 89.94 109 SER A CA 1
ATOM 855 C C . SER A 1 109 ? 5.362 9.331 -10.712 1.00 89.94 109 SER A C 1
ATOM 857 O O . SER A 1 109 ? 4.589 9.590 -9.784 1.00 89.94 109 SER A O 1
ATOM 859 N N . LYS A 1 110 ? 5.118 9.765 -11.957 1.00 94.44 110 LYS A N 1
ATOM 860 C CA . LYS A 1 110 ? 3.891 10.496 -12.315 1.00 94.44 110 LYS A CA 1
ATOM 861 C C . LYS A 1 110 ? 2.666 9.587 -12.379 1.00 94.44 110 LYS A C 1
ATOM 863 O O . LYS A 1 110 ? 1.592 10.025 -11.971 1.00 94.44 110 LYS A O 1
ATOM 868 N N . PHE A 1 111 ? 2.809 8.333 -12.800 1.00 92.56 111 PHE A N 1
ATOM 869 C CA . PHE A 1 111 ? 1.722 7.359 -12.688 1.00 92.56 111 PHE A CA 1
ATOM 870 C C . PHE A 1 111 ? 1.357 7.069 -11.225 1.00 92.56 111 PHE A C 1
ATOM 872 O O . PHE A 1 111 ? 0.174 7.088 -10.884 1.00 92.56 111 PHE A O 1
ATOM 879 N N . ASP A 1 112 ? 2.343 6.901 -10.340 1.00 88.88 112 ASP A N 1
ATOM 880 C CA . ASP A 1 112 ? 2.116 6.701 -8.900 1.00 88.88 112 ASP A CA 1
ATOM 881 C C . ASP A 1 112 ? 1.409 7.894 -8.245 1.00 88.88 112 ASP A C 1
ATOM 883 O O . ASP A 1 112 ? 0.504 7.731 -7.415 1.00 88.88 112 ASP A O 1
ATOM 887 N N . MET A 1 113 ? 1.761 9.109 -8.673 1.00 92.56 113 MET A N 1
ATOM 888 C CA . MET A 1 113 ? 1.042 10.321 -8.292 1.00 92.56 113 MET A CA 1
ATOM 889 C C . MET A 1 113 ? -0.432 10.251 -8.703 1.00 92.56 113 MET A C 1
ATOM 891 O O . MET A 1 113 ? -1.301 10.501 -7.867 1.00 92.56 113 MET A O 1
ATOM 895 N N . LEU A 1 114 ? -0.736 9.912 -9.960 1.00 93.56 114 LEU A N 1
ATOM 896 C CA . LEU A 1 114 ? -2.123 9.811 -10.425 1.00 93.56 114 LEU A CA 1
ATOM 897 C C . LEU A 1 114 ? -2.898 8.699 -9.706 1.00 93.56 114 LEU A C 1
ATOM 899 O O . LEU A 1 114 ? -4.061 8.910 -9.364 1.00 93.56 114 LEU A O 1
ATOM 903 N N . ASN A 1 115 ? -2.252 7.568 -9.399 1.00 91.12 115 ASN A N 1
ATOM 904 C CA . ASN A 1 115 ? -2.853 6.480 -8.620 1.00 91.12 115 ASN A CA 1
ATOM 905 C C . ASN A 1 115 ? -3.267 6.986 -7.228 1.00 91.12 115 ASN A C 1
ATOM 907 O O . ASN A 1 115 ? -4.412 6.814 -6.814 1.00 91.12 115 ASN A O 1
ATOM 911 N N . THR A 1 116 ? -2.370 7.710 -6.551 1.00 90.62 116 THR A N 1
ATOM 912 C CA . THR A 1 116 ? -2.655 8.327 -5.245 1.00 90.62 116 THR A CA 1
ATOM 913 C C . THR A 1 116 ? -3.808 9.329 -5.335 1.00 90.62 116 THR A C 1
ATOM 915 O O . THR A 1 116 ? -4.701 9.340 -4.488 1.00 90.62 116 THR A O 1
ATOM 918 N N . LEU A 1 117 ? -3.837 10.162 -6.379 1.00 91.81 117 LEU A N 1
ATOM 919 C CA . LEU A 1 117 ? -4.915 11.132 -6.586 1.00 91.81 117 LEU A CA 1
ATOM 920 C C . LEU A 1 117 ? -6.261 10.483 -6.892 1.00 91.81 117 LEU A C 1
ATOM 922 O O . LEU A 1 117 ? -7.289 10.998 -6.455 1.00 91.81 117 LEU A O 1
ATOM 926 N N . SER A 1 118 ? -6.268 9.366 -7.618 1.00 92.00 118 SER A N 1
ATOM 927 C CA . SER A 1 118 ? -7.482 8.588 -7.862 1.00 92.00 118 SER A CA 1
ATOM 928 C C . SER A 1 118 ? -8.090 8.098 -6.546 1.00 92.00 118 SER A C 1
ATOM 930 O O . SER A 1 118 ? -9.308 8.141 -6.376 1.00 92.00 118 SER A O 1
ATOM 932 N N . ASP A 1 119 ? -7.253 7.688 -5.596 1.00 92.00 119 ASP A N 1
ATOM 933 C CA . ASP A 1 119 ? -7.682 7.190 -4.287 1.00 92.00 119 ASP A CA 1
ATOM 934 C C . ASP A 1 119 ? -8.189 8.310 -3.383 1.00 92.00 119 ASP A C 1
ATOM 936 O O . ASP A 1 119 ? -9.232 8.172 -2.739 1.00 92.00 119 ASP A O 1
ATOM 940 N N . VAL A 1 120 ? -7.517 9.461 -3.412 1.00 90.81 120 VAL A N 1
ATOM 941 C CA . VAL A 1 120 ? -8.001 10.683 -2.761 1.00 90.81 120 VAL A CA 1
ATOM 942 C C . VAL A 1 120 ? -9.362 11.095 -3.337 1.00 90.81 120 VAL A C 1
ATOM 944 O O . VAL A 1 120 ? -10.299 11.359 -2.582 1.00 90.81 120 VAL A O 1
ATOM 947 N N . ALA A 1 121 ? -9.517 11.101 -4.664 1.00 90.56 121 ALA A N 1
ATOM 948 C CA . ALA A 1 121 ? -10.778 11.443 -5.325 1.00 90.56 121 ALA A CA 1
ATOM 949 C C . ALA A 1 121 ? -11.907 10.452 -4.987 1.00 90.56 121 ALA A C 1
ATOM 951 O O . ALA A 1 121 ? -13.057 10.866 -4.795 1.00 90.56 121 ALA A O 1
ATOM 952 N N . LEU A 1 122 ? -11.592 9.158 -4.863 1.00 89.75 122 LEU A N 1
ATOM 953 C CA . LEU A 1 122 ? -12.533 8.144 -4.392 1.00 89.75 122 LEU A CA 1
ATOM 954 C C . LEU A 1 122 ? -12.990 8.451 -2.961 1.00 89.75 122 LEU A C 1
ATOM 956 O O . LEU A 1 122 ? -14.193 8.559 -2.720 1.00 89.75 122 LEU A O 1
ATOM 960 N N . ALA A 1 123 ? -12.053 8.682 -2.037 1.00 89.19 123 ALA A N 1
ATOM 961 C CA . ALA A 1 123 ? -12.370 9.003 -0.646 1.00 89.19 123 ALA A CA 1
ATOM 962 C C . ALA A 1 123 ? -13.231 10.273 -0.524 1.00 89.19 123 ALA A C 1
ATOM 964 O O . ALA A 1 123 ? -14.169 10.326 0.273 1.00 89.19 123 ALA A O 1
ATOM 965 N N . GLN A 1 124 ? -12.982 11.286 -1.357 1.00 87.25 124 GLN A N 1
ATOM 966 C CA . GLN A 1 124 ? -13.828 12.478 -1.424 1.00 87.25 124 GLN A CA 1
ATOM 967 C C . GLN A 1 124 ? -15.231 12.207 -1.963 1.00 87.25 124 GLN A C 1
ATOM 969 O O . GLN A 1 124 ? -16.201 12.811 -1.502 1.00 87.25 124 GLN A O 1
ATOM 974 N N . THR A 1 125 ? -15.345 11.335 -2.961 1.00 86.75 125 THR A N 1
ATOM 975 C CA . THR A 1 125 ? -16.639 10.963 -3.540 1.00 86.75 125 THR A CA 1
ATOM 976 C C . THR A 1 125 ? -17.483 10.228 -2.504 1.00 86.75 125 THR A C 1
ATOM 978 O O . THR A 1 125 ? -18.633 10.609 -2.294 1.00 86.75 125 THR A O 1
ATOM 981 N N . MET A 1 126 ? -16.873 9.305 -1.748 1.00 86.06 126 MET A N 1
ATOM 982 C CA . MET A 1 126 ? -17.510 8.630 -0.610 1.00 86.06 126 MET A CA 1
ATOM 983 C C . MET A 1 126 ? -18.096 9.650 0.381 1.00 86.06 126 MET A C 1
ATOM 985 O O . MET A 1 126 ? -19.263 9.552 0.758 1.00 86.06 126 MET A O 1
ATOM 989 N N . GLN A 1 127 ? -17.325 10.683 0.753 1.00 81.94 127 GLN A N 1
ATOM 990 C CA . GLN A 1 127 ? -17.800 11.728 1.670 1.00 81.94 127 GLN A CA 1
ATOM 991 C C . GLN A 1 127 ? -18.999 12.522 1.129 1.00 81.94 127 GLN A C 1
ATOM 993 O O . GLN A 1 127 ? -19.857 12.923 1.910 1.00 81.94 127 GLN A O 1
ATOM 998 N N . LYS A 1 128 ? -19.076 12.767 -0.186 1.00 81.69 128 LYS A N 1
ATOM 999 C CA . LYS A 1 128 ? -20.187 13.515 -0.805 1.00 81.69 128 LYS A CA 1
ATOM 1000 C C . LYS A 1 128 ? -21.476 12.693 -0.885 1.00 81.69 128 LYS A C 1
ATOM 1002 O O . LYS A 1 128 ? -22.564 13.264 -0.808 1.00 81.69 128 LYS A O 1
ATOM 1007 N N . GLU A 1 129 ? -21.369 11.379 -1.057 1.00 73.38 129 GLU A N 1
ATOM 1008 C CA . GLU A 1 129 ? -22.520 10.473 -1.169 1.00 73.38 129 GLU A CA 1
ATOM 1009 C C . GLU A 1 129 ? -23.184 10.193 0.185 1.00 73.38 129 GLU A C 1
ATOM 1011 O O . GLU A 1 129 ? -24.414 10.162 0.259 1.00 73.38 129 GLU A O 1
ATOM 1016 N N . GLY A 1 130 ? -22.401 10.106 1.269 1.00 61.66 130 GLY A N 1
ATOM 1017 C CA . GLY A 1 130 ? -22.914 9.898 2.632 1.00 61.66 130 GLY A CA 1
ATOM 1018 C C . GLY A 1 130 ? -23.864 10.994 3.143 1.00 61.66 130 GLY A C 1
ATOM 1019 O O . GLY A 1 130 ? -24.673 10.741 4.025 1.00 61.66 130 GLY A O 1
ATOM 1020 N N . VAL A 1 131 ? -23.840 12.192 2.547 1.00 57.94 131 VAL A N 1
ATOM 1021 C CA . VAL A 1 131 ? -24.660 13.349 2.965 1.00 57.94 131 VAL A CA 1
ATOM 1022 C C . VAL A 1 131 ? -26.117 13.267 2.467 1.00 57.94 131 VAL A C 1
ATOM 1024 O O . VAL A 1 131 ? -26.971 14.030 2.914 1.00 57.94 131 VAL A O 1
ATOM 1027 N N . LYS A 1 132 ? -26.450 12.351 1.544 1.00 53.06 132 LYS A N 1
ATOM 1028 C CA . LYS A 1 132 ? -27.777 12.303 0.888 1.00 53.06 132 LYS A CA 1
ATOM 1029 C C . LYS A 1 132 ? -28.817 11.397 1.571 1.00 53.06 132 LYS A C 1
ATOM 1031 O O . LYS A 1 132 ? -29.936 11.290 1.072 1.00 53.06 132 LYS A O 1
ATOM 1036 N N . GLY A 1 133 ? -28.482 10.746 2.686 1.00 49.72 133 GLY A N 1
ATOM 1037 C CA . GLY A 1 133 ? -29.353 9.778 3.361 1.00 49.72 133 GLY A CA 1
ATOM 1038 C C . GLY A 1 133 ? -30.209 10.375 4.480 1.00 49.72 133 GLY A C 1
ATOM 1039 O O . GLY A 1 133 ? -29.732 10.627 5.579 1.00 49.72 133 GLY A O 1
ATOM 1040 N N . THR A 1 134 ? -31.511 10.527 4.247 1.00 51.34 134 THR A N 1
ATOM 1041 C CA . THR A 1 134 ? -32.510 10.796 5.291 1.00 51.34 134 THR A CA 1
ATOM 1042 C C . THR A 1 134 ? -32.847 9.509 6.053 1.00 51.34 134 THR A C 1
ATOM 1044 O O . THR A 1 134 ? -33.732 8.787 5.602 1.00 51.34 134 THR A O 1
ATOM 1047 N N . GLN A 1 135 ? -32.193 9.191 7.181 1.00 48.97 135 GLN A N 1
ATOM 1048 C CA . GLN A 1 135 ? -32.718 8.216 8.164 1.00 48.97 135 GLN A CA 1
ATOM 1049 C C . GLN A 1 135 ? -31.920 8.178 9.486 1.00 48.97 135 GLN A C 1
ATOM 1051 O O . GLN A 1 135 ? -30.814 7.658 9.521 1.00 48.97 135 GLN A O 1
ATOM 1056 N N . LYS A 1 136 ? -32.560 8.631 10.582 1.00 55.19 136 LYS A N 1
ATOM 1057 C CA . LYS A 1 136 ? -32.107 8.645 11.998 1.00 55.19 136 LYS A CA 1
ATOM 1058 C C . LYS A 1 136 ? -30.761 9.349 12.268 1.00 55.19 136 LYS A C 1
ATOM 1060 O O . LYS A 1 136 ? -29.792 9.206 11.547 1.00 55.19 136 LYS A O 1
ATOM 1065 N N . LYS A 1 137 ? -30.714 10.089 13.378 1.00 69.06 137 LYS A N 1
ATOM 1066 C CA . LYS A 1 137 ? -29.585 10.899 13.875 1.00 69.06 137 LYS A CA 1
ATOM 1067 C C . LYS A 1 137 ? -28.356 10.055 14.278 1.00 69.06 137 LYS A C 1
ATOM 1069 O O . LYS A 1 137 ? -28.026 9.981 15.460 1.00 69.06 137 LYS A O 1
ATOM 1074 N N . LYS A 1 138 ? -27.724 9.348 13.340 1.00 77.25 138 LYS A N 1
ATOM 1075 C CA . LYS A 1 138 ? -26.466 8.624 13.584 1.00 77.25 138 LYS A CA 1
ATOM 1076 C C . LYS A 1 138 ? -25.320 9.616 13.781 1.00 77.25 138 LYS A C 1
ATOM 1078 O O . LYS A 1 138 ? -25.386 10.754 13.319 1.00 77.25 138 LYS A O 1
ATOM 1083 N N . HIS A 1 139 ? -24.278 9.202 14.497 1.00 87.62 139 HIS A N 1
ATOM 1084 C CA . HIS A 1 139 ? -23.089 10.031 14.632 1.00 87.62 139 HIS A CA 1
ATOM 1085 C C . HIS A 1 139 ? -22.366 10.108 13.276 1.00 87.62 139 HIS A C 1
ATOM 1087 O O . HIS A 1 139 ? -22.180 9.094 12.609 1.00 87.62 139 HIS A O 1
ATOM 1093 N N . TRP A 1 140 ? -21.906 11.295 12.874 1.00 87.50 140 TRP A N 1
ATOM 1094 C CA . TRP A 1 140 ? -21.252 11.517 11.571 1.00 87.50 140 TRP A CA 1
ATOM 1095 C C . TRP A 1 140 ? -20.011 10.632 11.346 1.00 87.50 140 TRP A C 1
ATOM 1097 O O . TRP A 1 140 ? -19.643 10.332 10.211 1.00 87.50 140 TRP A O 1
ATOM 1107 N N . ILE A 1 141 ? -19.335 10.230 12.430 1.00 92.38 141 ILE A N 1
ATOM 1108 C CA . ILE A 1 141 ? -18.181 9.325 12.350 1.00 92.38 141 ILE A CA 1
ATOM 1109 C C . ILE A 1 141 ? -18.607 7.906 11.970 1.00 92.38 141 ILE A C 1
ATOM 1111 O O . ILE A 1 141 ? -17.913 7.265 11.186 1.00 92.38 141 ILE A O 1
ATOM 1115 N N . ASP A 1 142 ? -19.768 7.458 12.457 1.00 93.12 142 ASP A N 1
ATOM 1116 C CA . ASP A 1 142 ? -20.322 6.146 12.138 1.00 93.12 142 ASP A CA 1
ATOM 1117 C C . ASP A 1 142 ? -20.704 6.118 10.659 1.00 93.12 142 ASP A C 1
ATOM 1119 O O . ASP A 1 142 ? -20.407 5.159 9.959 1.00 93.12 142 ASP A O 1
ATOM 1123 N N . GLU A 1 143 ? -21.293 7.204 10.146 1.00 90.88 143 GLU A N 1
ATOM 1124 C CA . GLU A 1 143 ? -21.596 7.346 8.718 1.00 90.88 143 GLU A CA 1
ATOM 1125 C C . GLU A 1 143 ? -20.336 7.216 7.859 1.00 90.88 143 GLU A C 1
ATOM 1127 O O . GLU A 1 143 ? -20.324 6.445 6.901 1.00 90.88 143 GLU A O 1
ATOM 1132 N N . LYS A 1 144 ? -19.245 7.901 8.232 1.00 92.81 144 LYS A N 1
ATOM 1133 C CA . LYS A 1 144 ? -17.957 7.772 7.536 1.00 92.81 144 LYS A CA 1
ATOM 1134 C C . LYS A 1 144 ? -17.379 6.363 7.618 1.00 92.81 144 LYS A C 1
ATOM 1136 O O . LYS A 1 144 ? -16.853 5.872 6.624 1.00 92.81 144 LYS A O 1
ATOM 1141 N N . TYR A 1 145 ? -17.483 5.718 8.773 1.00 95.81 145 TYR A N 1
ATOM 1142 C CA . TYR A 1 145 ? -17.064 4.334 8.949 1.00 95.81 145 TYR A CA 1
ATOM 1143 C C . TYR A 1 145 ? -17.858 3.386 8.041 1.00 95.81 145 TYR A C 1
ATOM 1145 O O . TYR A 1 145 ? -17.260 2.592 7.322 1.00 95.81 145 TYR A O 1
ATOM 1153 N N . PHE A 1 146 ? -19.186 3.530 7.966 1.00 94.06 146 PHE A N 1
ATOM 1154 C CA . PHE A 1 146 ? -20.025 2.701 7.094 1.00 94.06 146 PHE A CA 1
ATOM 1155 C C . PHE A 1 146 ? -19.688 2.856 5.607 1.00 94.06 146 PHE A C 1
ATOM 1157 O O . PHE A 1 146 ? -19.827 1.896 4.851 1.00 94.06 146 PHE A O 1
ATOM 1164 N N . LEU A 1 147 ? -19.202 4.026 5.173 1.00 94.00 147 LEU A N 1
ATOM 1165 C CA . LEU A 1 147 ? -18.748 4.206 3.791 1.00 94.00 147 LEU A CA 1
ATOM 1166 C C . LEU A 1 147 ? -17.588 3.272 3.434 1.00 94.00 147 LEU A C 1
ATOM 1168 O O . LEU A 1 147 ? -17.499 2.871 2.271 1.00 94.00 147 LEU A O 1
ATOM 1172 N N . LEU A 1 148 ? -16.735 2.916 4.405 1.00 95.88 148 LEU A N 1
ATOM 1173 C CA . LEU A 1 148 ? -15.602 2.008 4.208 1.00 95.88 148 LEU A CA 1
ATOM 1174 C C . LEU A 1 148 ? -16.048 0.602 3.814 1.00 95.88 148 LEU A C 1
ATOM 1176 O O . LEU A 1 148 ? -15.281 -0.072 3.146 1.00 95.88 148 LEU A O 1
ATOM 1180 N N . ASP A 1 149 ? -17.266 0.175 4.174 1.00 95.94 149 ASP A N 1
ATOM 1181 C CA . ASP A 1 149 ? -17.789 -1.161 3.836 1.00 95.94 149 ASP A CA 1
ATOM 1182 C C . ASP A 1 149 ? -16.808 -2.285 4.229 1.00 95.94 149 ASP A C 1
ATOM 1184 O O . ASP A 1 149 ? -16.477 -3.202 3.472 1.00 95.94 149 ASP A O 1
ATOM 1188 N N . CYS A 1 150 ? -16.269 -2.121 5.434 1.00 98.00 150 CYS A N 1
ATOM 1189 C CA . CYS A 1 150 ? -15.212 -2.925 6.009 1.00 98.00 150 CYS A CA 1
ATOM 1190 C C . CYS A 1 150 ? -15.367 -2.917 7.526 1.00 98.00 150 CYS A C 1
ATOM 1192 O O . CYS A 1 150 ? -15.445 -1.843 8.128 1.00 98.00 150 CYS A O 1
ATOM 1194 N N . ASP A 1 151 ? -15.341 -4.097 8.138 1.00 98.25 151 ASP A N 1
ATOM 1195 C CA . ASP A 1 151 ? -15.309 -4.208 9.589 1.00 98.25 151 ASP A CA 1
ATOM 1196 C C . ASP A 1 151 ? -13.877 -3.999 10.092 1.00 98.25 151 ASP A C 1
ATOM 1198 O O . ASP A 1 151 ? -12.928 -4.614 9.587 1.00 98.25 151 ASP A O 1
ATOM 1202 N N . LEU A 1 152 ? -13.729 -3.139 11.098 1.00 98.56 152 LEU A N 1
ATOM 1203 C CA . LEU A 1 152 ? -12.501 -2.946 11.856 1.00 98.56 152 LEU A CA 1
ATOM 1204 C C . LEU A 1 152 ? -12.755 -3.341 13.304 1.00 98.56 152 LEU A C 1
ATOM 1206 O O . LEU A 1 152 ? -13.546 -2.711 14.000 1.00 98.56 152 LEU A O 1
ATOM 1210 N N . ASP A 1 153 ? -12.060 -4.377 13.749 1.00 97.94 153 ASP A N 1
ATOM 1211 C CA . ASP A 1 153 ? -12.158 -4.881 15.113 1.00 97.94 153 ASP A CA 1
ATOM 1212 C C . ASP A 1 153 ? -10.893 -4.500 15.883 1.00 97.94 153 ASP A C 1
ATOM 1214 O O . ASP A 1 153 ? -9.792 -4.942 15.536 1.00 97.94 153 ASP A O 1
ATOM 1218 N N . TYR A 1 154 ? -11.037 -3.611 16.867 1.00 98.25 154 TYR A N 1
ATOM 1219 C CA . TYR A 1 154 ? -9.914 -3.084 17.636 1.00 98.25 154 TYR A CA 1
ATOM 1220 C C . TYR A 1 154 ? -9.306 -4.166 18.527 1.00 98.25 154 TYR A C 1
ATOM 1222 O O . TYR A 1 154 ? -9.998 -4.810 19.310 1.00 98.25 154 TYR A O 1
ATOM 1230 N N . LEU A 1 155 ? -7.984 -4.322 18.443 1.00 98.25 155 LEU A N 1
ATOM 1231 C CA . LEU A 1 155 ? -7.244 -5.277 19.256 1.00 98.25 155 LEU A CA 1
ATOM 1232 C C . LEU A 1 155 ? -6.545 -4.541 20.401 1.00 98.25 155 LEU A C 1
ATOM 1234 O O . LEU A 1 155 ? -5.662 -3.697 20.185 1.00 98.25 155 LEU A O 1
ATOM 1238 N N . ASP A 1 156 ? -6.928 -4.869 21.632 1.00 95.69 156 ASP A N 1
ATOM 1239 C CA . ASP A 1 156 ? -6.267 -4.366 22.834 1.00 95.69 156 ASP A CA 1
ATOM 1240 C C . ASP A 1 156 ? -4.953 -5.119 23.134 1.00 95.69 156 ASP A C 1
ATOM 1242 O O . ASP A 1 156 ? -4.608 -6.109 22.488 1.00 95.69 156 ASP A O 1
ATOM 1246 N N . ALA A 1 157 ? -4.184 -4.634 24.114 1.00 92.69 157 ALA A N 1
ATOM 1247 C CA . ALA A 1 157 ? -2.874 -5.187 24.487 1.00 92.69 157 ALA A CA 1
ATOM 1248 C C . ALA A 1 157 ? -2.909 -6.661 24.954 1.00 92.69 157 ALA A C 1
ATOM 1250 O O . ALA A 1 157 ? -1.889 -7.358 24.930 1.00 92.69 157 ALA A O 1
ATOM 1251 N N . SER A 1 158 ? -4.070 -7.148 25.398 1.00 95.44 158 SER A N 1
ATOM 1252 C CA . SER A 1 158 ? -4.272 -8.527 25.839 1.00 95.44 158 SER A CA 1
ATOM 1253 C C . SER A 1 158 ? -4.548 -9.495 24.680 1.00 95.44 158 SER A C 1
ATOM 1255 O O . SER A 1 158 ? -4.366 -10.707 24.855 1.00 95.44 158 SER A O 1
ATOM 1257 N N . ASP A 1 159 ? -4.854 -8.993 23.482 1.00 97.88 159 ASP A N 1
ATOM 1258 C CA . ASP A 1 159 ? -5.071 -9.813 22.293 1.00 97.88 159 ASP A CA 1
ATOM 1259 C C . ASP A 1 159 ? -3.765 -10.468 21.792 1.00 97.88 159 ASP A C 1
ATOM 1261 O O . ASP A 1 159 ? -2.697 -9.852 21.708 1.00 97.88 159 ASP A O 1
ATOM 1265 N N . ALA A 1 160 ? -3.833 -11.761 21.468 1.00 96.94 160 ALA A N 1
ATOM 1266 C CA . ALA A 1 160 ? -2.672 -12.529 21.020 1.00 96.94 160 ALA A CA 1
ATOM 1267 C C . ALA A 1 160 ? -2.204 -12.149 19.606 1.00 96.94 160 ALA A C 1
ATOM 1269 O O . ALA A 1 160 ? -0.998 -12.146 19.349 1.00 96.94 160 ALA A O 1
ATOM 1270 N N . ASN A 1 161 ? -3.129 -11.795 18.709 1.00 97.00 161 ASN A N 1
ATOM 1271 C CA . ASN A 1 161 ? -2.793 -11.338 17.365 1.00 97.00 161 ASN A CA 1
ATOM 1272 C C . ASN A 1 161 ? -2.114 -9.975 17.426 1.00 97.00 161 ASN A C 1
ATOM 1274 O O . ASN A 1 161 ? -1.134 -9.764 16.716 1.00 97.00 161 ASN A O 1
ATOM 1278 N N . ARG A 1 162 ? -2.562 -9.075 18.313 1.00 97.75 162 ARG A N 1
ATOM 1279 C CA . ARG A 1 162 ? -1.860 -7.805 18.529 1.00 97.75 162 ARG A CA 1
ATOM 1280 C C . ARG A 1 162 ? -0.406 -8.028 18.939 1.00 97.75 162 ARG A C 1
ATOM 1282 O O . ARG A 1 162 ? 0.480 -7.465 18.303 1.00 97.75 162 ARG A O 1
ATOM 1289 N N . ARG A 1 163 ? -0.154 -8.872 19.947 1.00 97.50 163 ARG A N 1
ATOM 1290 C CA . ARG A 1 163 ? 1.219 -9.178 20.392 1.00 97.50 163 ARG A CA 1
ATOM 1291 C C . ARG A 1 163 ? 2.079 -9.743 19.264 1.00 97.50 163 ARG A C 1
ATOM 1293 O O . ARG A 1 163 ? 3.220 -9.325 19.107 1.00 97.50 163 ARG A O 1
ATOM 1300 N N . LEU A 1 164 ? 1.525 -10.651 18.458 1.00 97.50 164 LEU A N 1
ATOM 1301 C CA . LEU A 1 164 ? 2.218 -11.200 17.290 1.00 97.50 164 LEU A CA 1
ATOM 1302 C C . LEU A 1 164 ? 2.566 -10.110 16.266 1.00 97.50 164 LEU A C 1
ATOM 1304 O O . LEU A 1 164 ? 3.669 -10.111 15.727 1.00 97.50 164 LEU A O 1
ATOM 1308 N N . VAL A 1 165 ? 1.644 -9.183 15.997 1.00 98.19 165 VAL A N 1
ATOM 1309 C CA . VAL A 1 165 ? 1.863 -8.061 15.072 1.00 98.19 165 VAL A CA 1
ATOM 1310 C C . VAL A 1 165 ? 2.938 -7.104 15.598 1.00 98.19 165 VAL A C 1
ATOM 1312 O O . VAL A 1 165 ? 3.813 -6.703 14.835 1.00 98.19 165 VAL A O 1
ATOM 1315 N N . GLU A 1 166 ? 2.912 -6.765 16.888 1.00 97.62 166 GLU A N 1
ATOM 1316 C CA . GLU A 1 166 ? 3.920 -5.913 17.537 1.00 97.62 166 GLU A CA 1
ATOM 1317 C C . GLU A 1 166 ? 5.312 -6.552 17.533 1.00 97.62 166 GLU A C 1
ATOM 1319 O O . GLU A 1 166 ? 6.307 -5.883 17.234 1.00 97.62 166 GLU A O 1
ATOM 1324 N N . GLU A 1 167 ? 5.387 -7.854 17.804 1.00 96.81 167 GLU A N 1
ATOM 1325 C CA . GLU A 1 167 ? 6.628 -8.618 17.727 1.00 96.81 167 GLU A CA 1
ATOM 1326 C C . GLU A 1 167 ? 7.146 -8.679 16.287 1.00 96.81 167 GLU A C 1
ATOM 1328 O O . GLU A 1 167 ? 8.301 -8.342 16.040 1.00 96.81 167 GLU A O 1
ATOM 1333 N N . TYR A 1 168 ? 6.284 -9.002 15.315 1.00 97.75 168 TYR A N 1
ATOM 1334 C CA . TYR A 1 168 ? 6.669 -9.048 13.904 1.00 97.75 168 TYR A CA 1
ATOM 1335 C C . TYR A 1 168 ? 7.179 -7.689 13.412 1.00 97.75 168 TYR A C 1
ATOM 1337 O O . TYR A 1 168 ? 8.191 -7.616 12.708 1.00 97.75 168 TYR A O 1
ATOM 1345 N N . PHE A 1 169 ? 6.519 -6.602 13.814 1.00 97.50 169 PHE A N 1
ATOM 1346 C CA . PHE A 1 169 ? 6.927 -5.241 13.482 1.00 97.50 169 PHE A CA 1
ATOM 1347 C C . PHE A 1 169 ? 8.305 -4.910 14.065 1.00 97.50 169 PHE A C 1
ATOM 1349 O O . PHE A 1 169 ? 9.186 -4.443 13.344 1.00 97.50 169 PHE A O 1
ATOM 1356 N N . THR A 1 170 ? 8.519 -5.209 15.347 1.00 96.38 170 THR A N 1
ATOM 1357 C CA . THR A 1 170 ? 9.783 -4.962 16.060 1.00 96.38 170 THR A CA 1
ATOM 1358 C C . THR A 1 170 ? 10.933 -5.764 15.448 1.00 96.38 170 THR A C 1
ATOM 1360 O O . THR A 1 170 ? 11.957 -5.201 15.050 1.00 96.38 170 THR A O 1
ATOM 1363 N N . GLU A 1 171 ? 10.741 -7.073 15.288 1.00 95.75 171 GLU A N 1
ATOM 1364 C CA . GLU A 1 171 ? 11.771 -7.981 14.786 1.00 95.75 171 GLU A CA 1
ATOM 1365 C C . GLU A 1 171 ? 12.159 -7.672 13.339 1.00 95.75 171 GLU A C 1
ATOM 1367 O O . GLU A 1 171 ? 13.315 -7.840 12.967 1.00 95.75 171 GLU A O 1
ATOM 1372 N N . THR A 1 172 ? 11.253 -7.115 12.534 1.00 96.00 172 THR A N 1
ATOM 1373 C CA . THR A 1 172 ? 11.534 -6.807 11.126 1.00 96.00 172 THR A CA 1
ATOM 1374 C C . THR A 1 172 ? 11.843 -5.343 10.816 1.00 96.00 172 THR A C 1
ATOM 1376 O O . THR A 1 172 ? 11.686 -4.886 9.679 1.00 96.00 172 THR A O 1
ATOM 1379 N N . GLY A 1 173 ? 12.352 -4.614 11.814 1.00 92.50 173 GLY A N 1
ATOM 1380 C CA . GLY A 1 173 ? 12.942 -3.284 11.630 1.00 92.50 173 GLY A CA 1
ATOM 1381 C C . GLY A 1 173 ? 12.026 -2.106 11.975 1.00 92.50 173 GLY A C 1
ATOM 1382 O O . GLY A 1 173 ? 12.311 -0.971 11.611 1.00 92.50 173 GLY A O 1
ATOM 1383 N N . GLY A 1 174 ? 10.952 -2.335 12.729 1.00 91.69 174 GLY A N 1
ATOM 1384 C CA . GLY A 1 174 ? 10.090 -1.290 13.295 1.00 91.69 174 GLY A CA 1
ATOM 1385 C C . GLY A 1 174 ? 10.640 -0.607 14.556 1.00 91.69 174 GLY A C 1
ATOM 1386 O O . GLY A 1 174 ? 9.942 0.185 15.176 1.00 91.69 174 GLY A O 1
ATOM 1387 N N . ASN A 1 175 ? 11.879 -0.898 14.969 1.00 90.94 175 ASN A N 1
ATOM 1388 C CA . ASN A 1 175 ? 12.414 -0.551 16.297 1.00 90.94 175 ASN A CA 1
ATOM 1389 C C . ASN A 1 175 ? 12.406 0.948 16.642 1.00 90.94 175 ASN A C 1
ATOM 1391 O O . ASN A 1 175 ? 12.249 1.294 17.816 1.00 90.94 175 ASN A O 1
ATOM 1395 N N . SER A 1 176 ? 12.543 1.823 15.643 1.00 93.12 176 SER A N 1
ATOM 1396 C CA . SER A 1 176 ? 12.499 3.288 15.803 1.00 93.12 176 SER A CA 1
ATOM 1397 C C . SER A 1 176 ? 11.081 3.839 16.016 1.00 93.12 176 SER A C 1
ATOM 1399 O O . SER A 1 176 ? 10.902 5.033 16.262 1.00 93.12 176 SER A O 1
ATOM 1401 N N . PHE A 1 177 ? 10.070 2.979 15.922 1.00 95.50 177 PHE A N 1
ATOM 1402 C CA . PHE A 1 177 ? 8.658 3.319 15.995 1.00 95.50 177 PHE A CA 1
ATOM 1403 C C . PHE A 1 177 ? 7.956 2.503 17.082 1.00 95.50 177 PHE A C 1
ATOM 1405 O O . PHE A 1 177 ? 8.448 1.472 17.543 1.00 95.50 177 PHE A O 1
ATOM 1412 N N . GLU A 1 178 ? 6.796 2.986 17.508 1.00 95.12 178 GLU A N 1
ATOM 1413 C CA . GLU A 1 178 ? 5.872 2.279 18.389 1.00 95.12 178 GLU A CA 1
ATOM 1414 C C . GLU A 1 178 ? 4.522 2.090 17.694 1.00 95.12 178 GLU A C 1
ATOM 1416 O O . GLU A 1 178 ? 3.999 3.018 17.067 1.00 95.12 178 GLU A O 1
ATOM 1421 N N . ILE A 1 179 ? 3.955 0.885 17.806 1.00 97.00 179 ILE A N 1
ATOM 1422 C CA . ILE A 1 179 ? 2.570 0.631 17.411 1.00 97.00 179 ILE A CA 1
ATOM 1423 C C . ILE A 1 179 ? 1.657 1.215 18.483 1.00 97.00 179 ILE A C 1
ATOM 1425 O O . ILE A 1 179 ? 1.760 0.893 19.663 1.00 97.00 179 ILE A O 1
ATOM 1429 N N . VAL A 1 180 ? 0.735 2.063 18.048 1.00 97.44 180 VAL A N 1
ATOM 1430 C CA . VAL A 1 180 ? -0.243 2.730 18.905 1.00 97.44 180 VAL A CA 1
ATOM 1431 C C . VAL A 1 180 ? -1.521 1.897 18.938 1.00 97.44 180 VAL A C 1
ATOM 1433 O O . VAL A 1 180 ? -1.990 1.496 20.004 1.00 97.44 180 VAL A O 1
ATOM 1436 N N . HIS A 1 181 ? -2.040 1.540 17.763 1.00 98.31 181 HIS A N 1
ATOM 1437 C CA . HIS A 1 181 ? -3.276 0.775 17.626 1.00 98.31 181 HIS A CA 1
ATOM 1438 C C . HIS A 1 181 ? -3.159 -0.289 16.535 1.00 98.31 181 HIS A C 1
ATOM 1440 O O . HIS A 1 181 ? -2.440 -0.106 15.551 1.00 98.31 181 HIS A O 1
ATOM 1446 N N . VAL A 1 182 ? -3.897 -1.384 16.713 1.00 98.69 182 VAL A N 1
ATOM 1447 C CA . VAL A 1 182 ? -4.023 -2.480 15.751 1.00 98.69 182 VAL A CA 1
ATOM 1448 C C . VAL A 1 182 ? -5.501 -2.809 15.616 1.00 98.69 182 VAL A C 1
ATOM 1450 O O . VAL A 1 182 ? -6.195 -2.929 16.623 1.00 98.69 182 VAL A O 1
ATOM 1453 N N . TRP A 1 183 ? -5.962 -2.988 14.384 1.00 98.81 183 TRP A N 1
ATOM 1454 C CA . TRP A 1 183 ? -7.291 -3.514 14.100 1.00 98.81 183 TRP A CA 1
ATOM 1455 C C . TRP A 1 183 ? -7.176 -4.748 13.227 1.00 98.81 183 TRP A C 1
ATOM 1457 O O . TRP A 1 183 ? -6.385 -4.769 12.280 1.00 98.81 183 TRP A O 1
ATOM 1467 N N . ARG A 1 184 ? -8.001 -5.754 13.510 1.00 98.69 184 ARG A N 1
ATOM 1468 C CA . ARG A 1 184 ? -8.300 -6.810 12.550 1.00 98.69 184 ARG A CA 1
ATOM 1469 C C . ARG A 1 184 ? -9.230 -6.245 11.479 1.00 98.69 184 ARG A C 1
ATOM 1471 O O . ARG A 1 184 ? -10.185 -5.539 11.786 1.00 98.69 184 ARG A O 1
ATOM 1478 N N . VAL A 1 185 ? -8.929 -6.563 10.227 1.00 98.69 185 VAL A N 1
ATOM 1479 C CA . VAL A 1 185 ? -9.629 -6.059 9.043 1.00 98.69 185 VAL A CA 1
ATOM 1480 C C . VAL A 1 185 ? -10.464 -7.182 8.443 1.00 98.69 185 VAL A C 1
ATOM 1482 O O . VAL A 1 185 ? -9.952 -8.270 8.178 1.00 98.69 185 VAL A O 1
ATOM 1485 N N . ASN A 1 186 ? -11.743 -6.913 8.198 1.00 98.38 186 ASN A N 1
ATOM 1486 C CA . ASN A 1 186 ? -12.606 -7.772 7.399 1.00 98.38 186 ASN A CA 1
ATOM 1487 C C . ASN A 1 186 ? -13.355 -6.931 6.363 1.00 98.38 186 ASN A C 1
ATOM 1489 O O . ASN A 1 186 ? -14.432 -6.396 6.618 1.00 98.38 186 ASN A O 1
ATOM 1493 N N . ARG A 1 187 ? -12.769 -6.815 5.171 1.00 97.69 187 ARG A N 1
ATOM 1494 C CA . ARG A 1 187 ? -13.392 -6.095 4.063 1.00 97.69 187 ARG A CA 1
ATOM 1495 C C . ARG A 1 187 ? -14.483 -6.939 3.411 1.00 97.69 187 ARG A C 1
ATOM 1497 O O . ARG A 1 187 ? -14.255 -8.106 3.071 1.00 97.69 187 ARG A O 1
ATOM 1504 N N . HIS A 1 188 ? -15.653 -6.347 3.189 1.00 97.12 188 HIS A N 1
ATOM 1505 C CA . HIS A 1 188 ? -16.780 -7.065 2.603 1.00 97.12 188 HIS A CA 1
ATOM 1506 C C . HIS A 1 188 ? -16.461 -7.555 1.178 1.00 97.12 188 HIS A C 1
ATOM 1508 O O . HIS A 1 188 ? -15.822 -6.868 0.379 1.00 97.12 188 HIS A O 1
ATOM 1514 N N . GLY A 1 189 ? -16.846 -8.800 0.879 1.00 96.25 189 GLY A N 1
ATOM 1515 C CA . GLY A 1 189 ? -16.576 -9.483 -0.395 1.00 96.25 189 GLY A CA 1
ATOM 1516 C C . GLY A 1 189 ? -15.131 -9.962 -0.607 1.00 96.25 189 GLY A C 1
ATOM 1517 O O . GLY A 1 189 ? -14.896 -10.827 -1.451 1.00 96.25 189 GLY A O 1
ATOM 1518 N N . GLU A 1 190 ? -14.149 -9.478 0.164 1.00 97.19 190 GLU A N 1
ATOM 1519 C CA . GLU A 1 190 ? -12.749 -9.895 -0.002 1.00 97.19 190 GLU A CA 1
ATOM 1520 C C . GLU A 1 190 ? -12.533 -11.364 0.367 1.00 97.19 190 GLU A C 1
ATOM 1522 O O . GLU A 1 190 ? -11.803 -12.071 -0.323 1.00 97.19 190 GLU A O 1
ATOM 1527 N N . GLY A 1 191 ? -13.217 -11.847 1.408 1.00 97.12 191 GLY A N 1
ATOM 1528 C CA . GLY A 1 191 ? -13.182 -13.257 1.798 1.00 97.12 191 GLY A CA 1
ATOM 1529 C C . GLY A 1 191 ? -13.722 -14.194 0.713 1.00 97.12 191 GLY A C 1
ATOM 1530 O O . GLY A 1 191 ? -13.126 -15.238 0.462 1.00 97.12 191 GLY A O 1
ATOM 1531 N N . ASP A 1 192 ? -14.802 -13.812 0.023 1.00 97.12 192 ASP A N 1
ATOM 1532 C CA . ASP A 1 192 ? -15.352 -14.598 -1.089 1.00 97.12 192 ASP A CA 1
ATOM 1533 C C . ASP A 1 192 ? -14.397 -14.622 -2.283 1.00 97.12 192 ASP A C 1
ATOM 1535 O O . ASP A 1 192 ? -14.16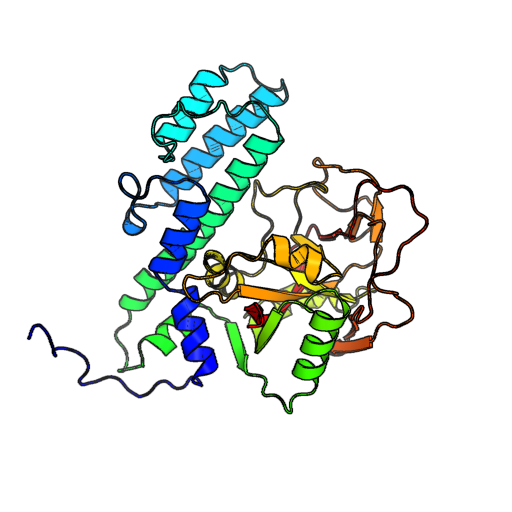1 -15.684 -2.861 1.00 97.12 192 ASP A O 1
ATOM 1539 N N . ARG A 1 193 ? -13.796 -13.470 -2.608 1.00 96.62 193 ARG A N 1
ATOM 1540 C CA . ARG A 1 193 ? -12.789 -13.344 -3.669 1.00 96.62 193 ARG A CA 1
ATOM 1541 C C . ARG A 1 193 ? -11.524 -14.155 -3.367 1.00 96.62 193 ARG A C 1
ATOM 1543 O O . ARG A 1 193 ? -10.949 -14.736 -4.281 1.00 96.62 193 ARG A O 1
ATOM 1550 N N . PHE A 1 194 ? -11.109 -14.207 -2.103 1.00 98.31 194 PHE A N 1
ATOM 1551 C CA . PHE A 1 194 ? -9.925 -14.939 -1.648 1.00 98.31 194 PHE A CA 1
ATOM 1552 C C . PHE A 1 194 ? -10.177 -16.446 -1.470 1.00 98.31 194 PHE A C 1
ATOM 1554 O O . PHE A 1 194 ? -9.243 -17.240 -1.545 1.00 98.31 194 PHE A O 1
ATOM 1561 N N . ARG A 1 195 ? -11.436 -16.879 -1.290 1.00 97.50 195 ARG A N 1
ATOM 1562 C CA . ARG A 1 195 ? -11.815 -18.286 -1.043 1.00 97.50 195 ARG A CA 1
ATOM 1563 C C . ARG A 1 195 ? -11.178 -19.308 -2.004 1.00 97.50 195 ARG A C 1
ATOM 1565 O O . ARG A 1 195 ? -10.755 -20.356 -1.512 1.00 97.50 195 ARG A O 1
ATOM 1572 N N . PRO A 1 196 ? -11.065 -19.062 -3.329 1.00 97.25 196 PRO A N 1
ATOM 1573 C CA . PRO A 1 196 ? -10.401 -19.992 -4.246 1.00 97.25 196 PRO A CA 1
ATOM 1574 C C . PRO A 1 196 ? -8.934 -20.274 -3.892 1.00 97.25 196 PRO A C 1
ATOM 1576 O O . PRO A 1 196 ? -8.433 -21.349 -4.210 1.00 97.25 196 PRO A O 1
ATOM 1579 N N . TYR A 1 197 ? -8.270 -19.342 -3.203 1.00 97.69 197 TYR A N 1
ATOM 1580 C CA . TYR A 1 197 ? -6.858 -19.416 -2.836 1.00 97.69 197 TYR A CA 1
ATOM 1581 C C . TYR A 1 197 ? -6.605 -20.060 -1.473 1.00 97.69 197 TYR A C 1
ATOM 1583 O O . TYR A 1 197 ? -5.458 -20.325 -1.156 1.00 97.69 197 TYR A O 1
ATOM 1591 N N . LEU A 1 198 ? -7.632 -20.408 -0.687 1.00 96.25 198 LEU A N 1
ATOM 1592 C CA . LEU A 1 198 ? -7.438 -21.091 0.608 1.00 96.25 198 LEU A CA 1
ATOM 1593 C C . LEU A 1 198 ? -6.740 -22.457 0.480 1.00 96.25 198 LEU A C 1
ATOM 1595 O O . LEU A 1 198 ? -6.196 -22.974 1.449 1.00 96.25 198 LEU A O 1
ATOM 1599 N N . LYS A 1 199 ? -6.796 -23.069 -0.711 1.00 94.06 199 LYS A N 1
ATOM 1600 C CA . LYS A 1 199 ? -6.123 -24.341 -1.020 1.00 94.06 199 LYS A CA 1
ATOM 1601 C C . LYS A 1 199 ? -4.734 -24.149 -1.631 1.00 94.06 199 LYS A C 1
ATOM 1603 O O . LYS A 1 199 ? -4.046 -25.139 -1.877 1.00 94.06 199 LYS A O 1
ATOM 1608 N N . THR A 1 200 ? -4.343 -22.912 -1.923 1.00 94.81 200 THR A N 1
ATOM 1609 C CA . THR A 1 200 ? -3.013 -22.602 -2.434 1.00 94.81 200 THR A CA 1
ATOM 1610 C C . THR A 1 200 ? -1.995 -22.863 -1.327 1.00 94.81 200 THR A C 1
ATOM 1612 O O . THR A 1 200 ? -2.245 -22.645 -0.146 1.00 94.81 200 THR A O 1
ATOM 1615 N N . LEU A 1 201 ? -0.834 -23.402 -1.686 1.00 93.25 201 LEU A N 1
ATOM 1616 C CA . LEU A 1 201 ? 0.238 -23.594 -0.713 1.00 93.25 201 LEU A CA 1
ATOM 1617 C C . LEU A 1 201 ? 0.931 -22.257 -0.421 1.00 93.25 201 LEU A C 1
ATOM 1619 O O . LEU A 1 201 ? 0.826 -21.307 -1.190 1.00 93.25 201 LEU A O 1
ATOM 1623 N N . ASN A 1 202 ? 1.713 -22.211 0.658 1.00 97.12 202 ASN A N 1
ATOM 1624 C CA . ASN A 1 202 ? 2.617 -21.094 0.948 1.00 97.12 202 ASN A CA 1
ATOM 1625 C C . ASN A 1 202 ? 1.898 -19.743 1.140 1.00 97.12 202 ASN A C 1
ATOM 1627 O O . ASN A 1 202 ? 2.096 -18.787 0.391 1.00 97.12 202 ASN A O 1
ATOM 1631 N N . HIS A 1 203 ? 1.079 -19.667 2.188 1.00 98.44 203 HIS A N 1
ATOM 1632 C CA . HIS A 1 203 ? 0.507 -18.407 2.645 1.00 98.44 203 HIS A CA 1
ATOM 1633 C C . HIS A 1 203 ? 1.500 -17.689 3.560 1.00 98.44 203 HIS A C 1
ATOM 1635 O O . HIS A 1 203 ? 2.075 -18.301 4.468 1.00 98.44 203 HIS A O 1
ATOM 1641 N N . LYS A 1 204 ? 1.693 -16.389 3.332 1.00 98.44 204 LYS A N 1
ATOM 1642 C CA . LYS A 1 204 ? 2.502 -15.520 4.195 1.00 98.44 204 LYS A CA 1
ATOM 1643 C C . LYS A 1 204 ? 1.695 -14.303 4.626 1.00 98.44 204 LYS A C 1
ATOM 1645 O O . LYS A 1 204 ? 0.918 -13.766 3.842 1.00 98.44 204 LYS A O 1
ATOM 1650 N N . LEU A 1 205 ? 1.907 -13.860 5.860 1.00 98.62 205 LEU A N 1
ATOM 1651 C CA . LEU A 1 205 ? 1.446 -12.565 6.339 1.00 98.62 205 LEU A CA 1
ATOM 1652 C C . LEU A 1 205 ? 2.542 -11.541 6.032 1.00 98.62 205 LEU A C 1
ATOM 1654 O O . LEU A 1 205 ? 3.654 -11.677 6.540 1.00 98.62 205 LEU A O 1
ATOM 1658 N N . LEU A 1 206 ? 2.256 -10.560 5.177 1.00 98.75 206 LEU A N 1
ATOM 1659 C CA . LEU A 1 206 ? 3.261 -9.630 4.655 1.00 98.75 206 LEU A CA 1
ATOM 1660 C C . LEU A 1 206 ? 2.832 -8.171 4.805 1.00 98.75 206 LEU A C 1
ATOM 1662 O O . LEU A 1 206 ? 1.643 -7.845 4.768 1.00 98.75 206 LEU A O 1
ATOM 1666 N N . TRP A 1 207 ? 3.825 -7.295 4.951 1.00 98.56 207 TRP A N 1
ATOM 1667 C CA . TRP A 1 207 ? 3.642 -5.859 5.118 1.00 98.56 207 TRP A CA 1
ATOM 1668 C C . TRP A 1 207 ? 3.319 -5.169 3.795 1.00 98.56 207 TRP A C 1
ATOM 1670 O O . TRP A 1 207 ? 3.912 -5.475 2.760 1.00 98.56 207 TRP A O 1
ATOM 1680 N N . HIS A 1 208 ? 2.426 -4.186 3.863 1.00 97.88 208 HIS A N 1
ATOM 1681 C CA . HIS A 1 208 ? 2.162 -3.238 2.790 1.00 97.88 208 HIS A CA 1
ATOM 1682 C C . HIS A 1 208 ? 2.146 -1.814 3.358 1.00 97.88 208 HIS A C 1
ATOM 1684 O O . HIS A 1 208 ? 1.272 -1.446 4.151 1.00 97.88 208 HIS A O 1
ATOM 1690 N N . GLY A 1 209 ? 3.151 -1.025 2.976 1.00 93.94 209 GLY A N 1
ATOM 1691 C CA . GLY A 1 209 ? 3.271 0.382 3.345 1.00 93.94 209 GLY A CA 1
ATOM 1692 C C . GLY A 1 209 ? 2.504 1.299 2.414 1.00 93.94 209 GLY A C 1
ATOM 1693 O O . GLY A 1 209 ? 2.479 1.076 1.208 1.00 93.94 209 GLY A O 1
ATOM 1694 N N . THR A 1 210 ? 1.870 2.330 2.972 1.00 91.44 210 THR A N 1
ATOM 1695 C CA . THR A 1 210 ? 1.059 3.253 2.180 1.00 91.44 210 THR A CA 1
ATOM 1696 C C . THR A 1 210 ? 0.897 4.618 2.849 1.00 91.44 210 THR A C 1
ATOM 1698 O O . THR A 1 210 ? 1.120 4.773 4.049 1.00 91.44 210 THR A O 1
ATOM 1701 N N . SER A 1 211 ? 0.481 5.621 2.078 1.00 89.44 211 SER A N 1
ATOM 1702 C CA . SER A 1 211 ? 0.124 6.936 2.615 1.00 89.44 211 SER A CA 1
ATOM 1703 C C . SER A 1 211 ? -1.205 6.875 3.369 1.00 89.44 211 SER A C 1
ATOM 1705 O O . SER A 1 211 ? -2.160 6.254 2.903 1.00 89.44 211 SER A O 1
ATOM 1707 N N . VAL A 1 212 ? -1.324 7.609 4.482 1.00 92.00 212 VAL A N 1
ATOM 1708 C CA . VAL A 1 212 ? -2.597 7.758 5.218 1.00 92.00 212 VAL A CA 1
ATOM 1709 C C . VAL A 1 212 ? -3.729 8.231 4.290 1.00 92.00 212 VAL A C 1
ATOM 1711 O O . VAL A 1 212 ? -4.876 7.814 4.449 1.00 92.00 212 VAL A O 1
ATOM 1714 N N . ALA A 1 213 ? -3.404 9.032 3.270 1.00 91.25 213 ALA A N 1
ATOM 1715 C CA . ALA A 1 213 ? -4.359 9.586 2.311 1.00 91.25 213 ALA A CA 1
ATOM 1716 C C . ALA A 1 213 ? -5.076 8.547 1.428 1.00 91.25 213 ALA A C 1
ATOM 1718 O O . ALA A 1 213 ? -6.110 8.873 0.852 1.00 91.25 213 ALA A O 1
ATOM 1719 N N . VAL A 1 214 ? -4.568 7.316 1.314 1.00 92.50 214 VAL A N 1
ATOM 1720 C CA . VAL A 1 214 ? -5.195 6.266 0.484 1.00 92.50 214 VAL A CA 1
ATOM 1721 C C . VAL A 1 214 ? -5.795 5.125 1.308 1.00 92.50 214 VAL A C 1
ATOM 1723 O O . VAL A 1 214 ? -6.449 4.238 0.765 1.00 92.50 214 VAL A O 1
ATOM 1726 N N . VAL A 1 215 ? -5.653 5.161 2.637 1.00 96.75 215 VAL A N 1
ATOM 1727 C CA . VAL A 1 215 ? -6.142 4.105 3.541 1.00 96.75 215 VAL A CA 1
ATOM 1728 C C . VAL A 1 215 ? -7.654 3.913 3.423 1.00 96.75 215 VAL A C 1
ATOM 1730 O O . VAL A 1 215 ? -8.110 2.776 3.362 1.00 96.75 215 VAL A O 1
ATOM 1733 N N . ALA A 1 216 ? -8.437 4.993 3.318 1.00 96.62 216 ALA A N 1
ATOM 1734 C CA . ALA A 1 216 ? -9.887 4.891 3.125 1.00 96.62 216 ALA A CA 1
ATOM 1735 C C . ALA A 1 216 ? -10.250 4.167 1.812 1.00 96.62 216 ALA A C 1
ATOM 1737 O O . ALA A 1 216 ? -11.157 3.336 1.795 1.00 96.62 216 ALA A O 1
ATOM 1738 N N . ALA A 1 217 ? -9.512 4.432 0.728 1.00 95.62 217 ALA A N 1
ATOM 1739 C CA . ALA A 1 217 ? -9.705 3.769 -0.561 1.00 95.62 217 ALA A CA 1
ATOM 1740 C C . ALA A 1 217 ? -9.321 2.281 -0.507 1.00 95.62 217 ALA A C 1
ATOM 1742 O O . ALA A 1 217 ? -10.050 1.450 -1.051 1.00 95.62 217 ALA A O 1
ATOM 1743 N N . ILE A 1 218 ? -8.226 1.941 0.185 1.00 97.38 218 ILE A N 1
ATOM 1744 C CA . ILE A 1 218 ? -7.782 0.553 0.394 1.00 97.38 218 ILE A CA 1
ATOM 1745 C C . ILE A 1 218 ? -8.782 -0.218 1.261 1.00 97.38 218 ILE A C 1
ATOM 1747 O O . ILE A 1 218 ? -9.154 -1.332 0.908 1.00 97.38 218 ILE A O 1
ATOM 1751 N N . LEU A 1 219 ? -9.273 0.368 2.357 1.00 98.06 219 LEU A N 1
ATOM 1752 C CA . LEU A 1 219 ? -10.296 -0.267 3.194 1.00 98.06 219 LEU A CA 1
ATOM 1753 C C . LEU A 1 219 ? -11.602 -0.489 2.422 1.00 98.06 219 LEU A C 1
ATOM 1755 O O . LEU A 1 219 ? -12.228 -1.527 2.591 1.00 98.06 219 LEU A O 1
ATOM 1759 N N . LYS A 1 220 ? -11.969 0.431 1.520 1.00 96.31 220 LYS A N 1
ATOM 1760 C CA . LYS A 1 220 ? -13.159 0.301 0.671 1.00 96.31 220 LYS A CA 1
ATOM 1761 C C . LYS A 1 220 ? -13.016 -0.737 -0.437 1.00 96.31 220 LYS A C 1
ATOM 1763 O O . LYS A 1 220 ? -13.895 -1.571 -0.637 1.00 96.31 220 LYS A O 1
ATOM 1768 N N . SER A 1 221 ? -11.926 -0.670 -1.193 1.00 94.88 221 SER A N 1
ATOM 1769 C CA . SER A 1 221 ? -11.799 -1.374 -2.478 1.00 94.88 221 SER A CA 1
ATOM 1770 C C . SER A 1 221 ? -10.785 -2.518 -2.457 1.00 94.88 221 SER A C 1
ATOM 1772 O O . SER A 1 221 ? -10.706 -3.284 -3.414 1.00 94.88 221 SER A O 1
ATOM 1774 N N . GLY A 1 222 ? -10.022 -2.655 -1.374 1.00 96.69 222 GLY A N 1
ATOM 1775 C CA . GLY A 1 222 ? -8.868 -3.541 -1.281 1.00 96.69 222 GLY A CA 1
ATOM 1776 C C . GLY A 1 222 ? -7.625 -2.964 -1.961 1.00 96.69 222 GLY A C 1
ATOM 1777 O O . GLY A 1 222 ? -7.645 -1.885 -2.564 1.00 96.69 222 GLY A O 1
ATOM 1778 N N . LEU A 1 223 ? -6.527 -3.715 -1.874 1.00 96.50 223 LEU A N 1
ATOM 1779 C CA . LEU A 1 223 ? -5.328 -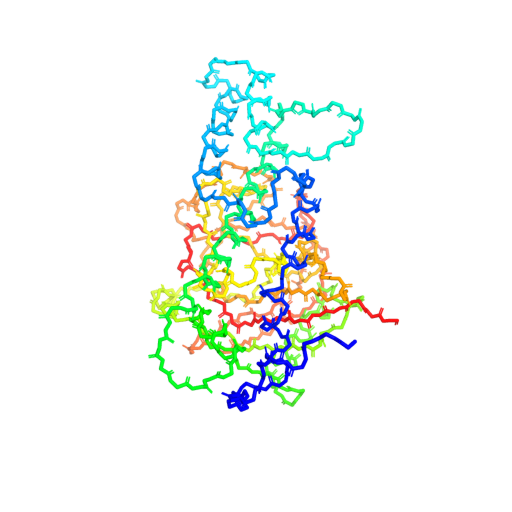3.464 -2.672 1.00 96.50 223 LEU A CA 1
ATOM 1780 C C . LEU A 1 223 ? -5.626 -3.789 -4.141 1.00 96.50 223 LEU A C 1
ATOM 1782 O O . LEU A 1 223 ? -6.176 -4.853 -4.438 1.00 96.50 223 LEU A O 1
ATOM 1786 N N . ARG A 1 224 ? -5.281 -2.863 -5.042 1.00 94.81 224 ARG A N 1
ATOM 1787 C CA . ARG A 1 224 ? -5.650 -2.920 -6.462 1.00 94.81 224 ARG A CA 1
ATOM 1788 C C . ARG A 1 224 ? -4.442 -2.897 -7.381 1.00 94.81 224 ARG A C 1
ATOM 1790 O O . ARG A 1 224 ? -3.455 -2.216 -7.108 1.00 94.81 224 ARG A O 1
ATOM 1797 N N . ILE A 1 225 ? -4.562 -3.580 -8.514 1.00 93.62 225 ILE A N 1
ATOM 1798 C CA . ILE A 1 225 ? -3.599 -3.492 -9.614 1.00 93.62 225 ILE A CA 1
ATOM 1799 C C . ILE A 1 225 ? -4.103 -2.422 -10.585 1.00 93.62 225 ILE A C 1
ATOM 1801 O O . ILE A 1 225 ? -4.861 -2.696 -11.516 1.00 93.62 225 ILE A O 1
ATOM 1805 N N . MET A 1 226 ? -3.698 -1.173 -10.349 1.00 85.44 226 MET A N 1
ATOM 1806 C CA . MET A 1 226 ? -4.128 -0.038 -11.170 1.00 85.44 226 MET A CA 1
ATOM 1807 C C . MET A 1 226 ? -3.582 -0.149 -12.602 1.00 85.44 226 MET A C 1
ATOM 1809 O O . MET A 1 226 ? -2.471 -0.640 -12.784 1.00 85.44 226 MET A O 1
ATOM 1813 N N . PRO A 1 227 ? -4.300 0.319 -13.642 1.00 77.31 227 PRO A N 1
ATOM 1814 C CA . PRO A 1 227 ? -3.896 0.161 -15.042 1.00 77.31 227 PRO A CA 1
ATOM 1815 C C . PRO A 1 227 ? -2.448 0.567 -15.360 1.00 77.31 227 PRO A C 1
ATOM 1817 O O . PRO A 1 227 ? -1.800 -0.123 -16.148 1.00 77.31 227 PRO A O 1
ATOM 1820 N N . HIS A 1 228 ? -1.938 1.590 -14.676 1.00 76.94 228 HIS A N 1
ATOM 1821 C CA . HIS A 1 228 ? -0.583 2.116 -14.840 1.00 76.94 228 HIS A CA 1
ATOM 1822 C C . HIS A 1 228 ? 0.259 1.982 -13.563 1.00 76.94 228 HIS A C 1
ATOM 1824 O O . HIS A 1 228 ? 1.229 2.712 -13.389 1.00 76.94 228 HIS A O 1
ATOM 1830 N N . SER A 1 229 ? -0.113 1.096 -12.626 1.00 76.12 229 SER A N 1
ATOM 1831 C CA . SER A 1 229 ? 0.799 0.765 -11.530 1.00 76.12 229 SER A CA 1
ATOM 1832 C C . SER A 1 229 ? 2.001 -0.004 -12.067 1.00 76.12 229 SER A C 1
ATOM 1834 O O . SER A 1 229 ? 1.910 -0.787 -13.017 1.00 76.12 229 SER A O 1
ATOM 1836 N N . GLY A 1 230 ? 3.149 0.225 -11.451 1.00 76.44 230 GLY A N 1
ATOM 1837 C CA . GLY A 1 230 ? 4.398 -0.386 -11.849 1.00 76.44 230 GLY A CA 1
ATOM 1838 C C . GLY A 1 230 ? 5.446 -0.175 -10.774 1.00 76.44 230 GLY A C 1
ATOM 1839 O O . GLY A 1 230 ? 5.268 0.598 -9.842 1.00 76.44 230 GLY A O 1
ATOM 1840 N N . GLY A 1 231 ? 6.545 -0.890 -10.903 1.00 83.81 231 GLY A N 1
ATOM 1841 C CA . GLY A 1 231 ? 7.685 -0.773 -10.017 1.00 83.81 231 GLY A CA 1
ATOM 1842 C C . GLY A 1 231 ? 8.812 -1.625 -10.562 1.00 83.81 231 GLY A C 1
ATOM 1843 O O . GLY A 1 231 ? 8.752 -2.092 -11.703 1.00 83.81 231 GLY A O 1
ATOM 1844 N N . LEU A 1 232 ? 9.822 -1.869 -9.732 1.00 87.25 232 LEU A N 1
ATOM 1845 C CA . LEU A 1 232 ? 11.011 -2.632 -10.116 1.00 87.25 232 LEU A CA 1
ATOM 1846 C C . LEU A 1 232 ? 10.702 -4.067 -10.573 1.00 87.25 232 LEU A C 1
ATOM 1848 O O . LEU A 1 232 ? 11.561 -4.698 -11.178 1.00 87.25 232 LEU A O 1
ATOM 1852 N N . VAL A 1 233 ? 9.499 -4.577 -10.298 1.00 92.56 233 VAL A N 1
ATOM 1853 C CA . VAL A 1 233 ? 9.067 -5.946 -10.615 1.00 92.56 233 VAL A CA 1
ATOM 1854 C C . VAL A 1 233 ? 7.723 -5.948 -11.370 1.00 92.56 233 VAL A C 1
ATOM 1856 O O . VAL A 1 233 ? 6.915 -6.880 -11.317 1.00 92.56 233 VAL A O 1
ATOM 1859 N N . GLY A 1 234 ? 7.453 -4.854 -12.086 1.00 92.12 234 GLY A N 1
ATOM 1860 C CA . GLY A 1 234 ? 6.304 -4.719 -12.971 1.00 92.12 234 GLY A CA 1
ATOM 1861 C C . GLY A 1 234 ? 4.991 -4.372 -12.267 1.00 92.12 234 GLY A C 1
ATOM 1862 O O . GLY A 1 234 ? 4.970 -3.706 -11.233 1.00 92.12 234 GLY A O 1
ATOM 1863 N N . LYS A 1 235 ? 3.869 -4.755 -12.876 1.00 94.19 235 LYS A N 1
ATOM 1864 C CA . LYS A 1 235 ? 2.519 -4.316 -12.493 1.00 94.19 235 LYS A CA 1
ATOM 1865 C C . LYS A 1 235 ? 1.824 -5.367 -11.634 1.00 94.19 235 LYS A C 1
ATOM 1867 O O . LYS A 1 235 ? 1.126 -6.230 -12.158 1.00 94.19 235 LYS A O 1
ATOM 1872 N N . GLY A 1 236 ? 2.007 -5.281 -10.325 1.00 95.56 236 GLY A N 1
ATOM 1873 C CA . GLY A 1 236 ? 1.382 -6.175 -9.352 1.00 95.56 236 GLY A CA 1
ATOM 1874 C C . GLY A 1 236 ? 1.114 -5.471 -8.027 1.00 95.56 236 GLY A C 1
ATOM 1875 O O . GLY A 1 236 ? 1.299 -4.258 -7.911 1.00 95.56 236 GLY A O 1
ATOM 1876 N N . ILE A 1 237 ? 0.681 -6.237 -7.028 1.00 97.38 237 ILE A N 1
ATOM 1877 C CA . ILE A 1 237 ? 0.601 -5.764 -5.643 1.00 97.38 237 ILE A CA 1
ATOM 1878 C C . ILE A 1 237 ? 1.900 -6.150 -4.944 1.00 97.38 237 ILE A C 1
ATOM 1880 O O . ILE A 1 237 ? 2.278 -7.322 -4.945 1.00 97.38 237 ILE A O 1
ATOM 1884 N N . TYR A 1 238 ? 2.560 -5.155 -4.360 1.00 97.12 238 TYR A N 1
ATOM 1885 C CA . TYR A 1 238 ? 3.854 -5.295 -3.708 1.00 97.12 238 TYR A CA 1
ATOM 1886 C C . TYR A 1 238 ? 3.686 -5.472 -2.206 1.00 97.12 238 TYR A C 1
ATOM 1888 O O . TYR A 1 238 ? 2.981 -4.701 -1.547 1.00 97.12 238 TYR A O 1
ATOM 1896 N N . PHE A 1 239 ? 4.401 -6.449 -1.667 1.00 98.50 239 PHE A N 1
ATOM 1897 C CA . PHE A 1 239 ? 4.510 -6.691 -0.240 1.00 98.50 239 PHE A CA 1
ATOM 1898 C C . PHE A 1 239 ? 5.970 -6.861 0.169 1.00 98.50 239 PHE A C 1
ATOM 1900 O O . PHE A 1 239 ? 6.823 -7.223 -0.643 1.00 98.50 239 PHE A O 1
ATOM 1907 N N . ALA A 1 240 ? 6.257 -6.657 1.451 1.00 98.00 240 ALA A N 1
ATOM 1908 C CA . ALA A 1 240 ? 7.566 -6.929 2.027 1.00 98.00 240 ALA A CA 1
ATOM 1909 C C . ALA A 1 240 ? 7.444 -7.847 3.243 1.00 98.00 240 ALA A C 1
ATOM 1911 O O . ALA A 1 240 ? 6.511 -7.742 4.037 1.00 98.00 240 ALA A O 1
ATOM 1912 N N . SER A 1 241 ? 8.430 -8.720 3.430 1.00 96.81 241 SER A N 1
ATOM 1913 C CA . SER A 1 241 ? 8.578 -9.477 4.676 1.00 96.81 241 SER A CA 1
ATOM 1914 C C . SER A 1 241 ? 9.151 -8.631 5.810 1.00 96.81 241 SER A C 1
ATOM 1916 O O . SER A 1 241 ? 8.968 -8.988 6.973 1.00 96.81 241 SER A O 1
ATOM 1918 N N . ALA A 1 242 ? 9.809 -7.512 5.486 1.00 96.50 242 ALA A N 1
ATOM 1919 C CA . ALA A 1 242 ? 10.387 -6.594 6.453 1.00 96.50 242 ALA A CA 1
ATOM 1920 C C . ALA A 1 242 ? 9.542 -5.327 6.640 1.00 96.50 242 ALA A C 1
ATOM 1922 O O . ALA A 1 242 ? 9.233 -4.636 5.661 1.00 96.50 242 ALA A O 1
ATOM 1923 N N . ALA A 1 243 ? 9.221 -4.987 7.892 1.00 96.38 243 ALA A N 1
ATOM 1924 C CA . ALA A 1 243 ? 8.536 -3.742 8.219 1.00 96.38 243 ALA A CA 1
ATOM 1925 C C . ALA A 1 243 ? 9.349 -2.525 7.754 1.00 96.38 243 ALA A C 1
ATOM 1927 O O . ALA A 1 243 ? 8.771 -1.604 7.188 1.00 96.38 243 ALA A O 1
ATOM 1928 N N . ASP A 1 244 ? 10.676 -2.519 7.929 1.00 94.31 244 ASP A N 1
ATOM 1929 C CA . ASP A 1 244 ? 11.572 -1.422 7.501 1.00 94.31 244 ASP A CA 1
ATOM 1930 C C . ASP A 1 244 ? 11.390 -1.035 6.025 1.00 94.31 244 ASP A C 1
ATOM 1932 O O . ASP A 1 244 ? 11.150 0.126 5.691 1.00 94.31 244 ASP A O 1
ATOM 1936 N N . LYS A 1 245 ? 11.356 -2.032 5.134 1.00 94.62 245 LYS A N 1
ATOM 1937 C CA . LYS A 1 245 ? 11.114 -1.813 3.703 1.00 94.62 245 LYS A CA 1
ATOM 1938 C C . LYS A 1 245 ? 9.763 -1.142 3.448 1.00 94.62 245 LYS A C 1
ATOM 1940 O O . LYS A 1 245 ? 9.693 -0.196 2.667 1.00 94.62 245 LYS A O 1
ATOM 1945 N N . SER A 1 246 ? 8.697 -1.615 4.095 1.00 94.69 246 SER A N 1
ATOM 1946 C CA . SER A 1 246 ? 7.355 -1.043 3.914 1.00 94.69 246 SER A CA 1
ATOM 1947 C C . SER A 1 246 ? 7.210 0.347 4.546 1.00 94.69 246 SER A C 1
ATOM 1949 O O . SER A 1 246 ? 6.496 1.190 4.007 1.00 94.69 246 SER A O 1
ATOM 1951 N N . GLN A 1 247 ? 7.926 0.641 5.634 1.00 91.81 247 GLN A N 1
ATOM 1952 C CA . GLN A 1 247 ? 7.912 1.958 6.281 1.00 91.81 247 GLN A CA 1
ATOM 1953 C C . GLN A 1 247 ? 8.402 3.083 5.357 1.00 91.81 247 GLN A C 1
ATOM 1955 O O . GLN A 1 247 ? 7.949 4.220 5.507 1.00 91.81 247 GLN A O 1
ATOM 1960 N N . GLY A 1 248 ? 9.256 2.770 4.375 1.00 86.50 248 GLY A N 1
ATOM 1961 C CA . GLY A 1 248 ? 9.696 3.713 3.340 1.00 86.50 248 GLY A CA 1
ATOM 1962 C C . GLY A 1 248 ? 8.566 4.272 2.464 1.00 86.50 248 GLY A C 1
ATOM 1963 O O . GLY A 1 248 ? 8.738 5.322 1.853 1.00 86.50 248 GLY A O 1
ATOM 1964 N N . TYR A 1 249 ? 7.399 3.619 2.444 1.00 84.31 249 TYR A N 1
ATOM 1965 C CA . TYR A 1 249 ? 6.212 4.047 1.692 1.00 84.31 249 TYR A CA 1
ATOM 1966 C C . TYR A 1 249 ? 5.145 4.709 2.587 1.00 84.31 249 TYR A C 1
ATOM 1968 O O . TYR A 1 249 ? 4.153 5.246 2.089 1.00 84.31 249 TYR A O 1
ATOM 1976 N N . GLY A 1 250 ? 5.339 4.679 3.912 1.00 75.44 250 GLY A N 1
ATOM 1977 C CA . GLY A 1 250 ? 4.417 5.226 4.905 1.00 75.44 250 GLY A CA 1
ATOM 1978 C C . GLY A 1 250 ? 4.712 6.685 5.243 1.00 75.44 250 GLY A C 1
ATOM 1979 O O . GLY A 1 250 ? 5.567 6.964 6.089 1.00 75.44 250 GLY A O 1
ATOM 1980 N N . TRP A 1 251 ? 3.982 7.614 4.623 1.00 78.81 251 TRP A N 1
ATOM 1981 C CA . TRP A 1 251 ? 4.045 9.045 4.945 1.00 78.81 251 TRP A CA 1
ATOM 1982 C C . TRP A 1 251 ? 3.233 9.347 6.204 1.00 78.81 251 TRP A C 1
ATOM 1984 O O . TRP A 1 251 ? 2.099 8.885 6.336 1.00 78.81 251 TRP A O 1
ATOM 1994 N N . ALA A 1 252 ? 3.818 10.114 7.125 1.00 85.38 252 ALA A N 1
ATOM 1995 C CA . ALA A 1 252 ? 3.134 10.507 8.351 1.00 85.38 252 ALA A CA 1
ATOM 1996 C C . ALA A 1 252 ? 2.050 11.563 8.083 1.00 85.38 252 ALA A C 1
ATOM 1998 O O . ALA A 1 252 ? 2.201 12.401 7.191 1.00 85.38 252 ALA A O 1
ATOM 1999 N N . ASP A 1 253 ? 0.975 11.531 8.871 1.00 88.38 253 ASP A N 1
ATOM 2000 C CA . ASP A 1 253 ? 0.037 12.646 8.984 1.00 88.38 253 ASP A CA 1
ATOM 2001 C C . ASP A 1 253 ? 0.672 13.833 9.740 1.00 88.38 253 ASP A C 1
ATOM 2003 O O . ASP A 1 253 ? 1.823 13.772 10.188 1.00 88.38 253 ASP A O 1
ATOM 2007 N N . SER A 1 254 ? -0.066 14.940 9.864 1.00 87.88 254 SER A N 1
ATOM 2008 C CA . SER A 1 254 ? 0.408 16.154 10.546 1.00 87.88 254 SER A CA 1
ATOM 2009 C C . SER A 1 254 ? 0.710 15.947 12.034 1.00 87.88 254 SER A C 1
ATOM 2011 O O . SER A 1 254 ? 1.510 16.689 12.601 1.00 87.88 254 SER A O 1
ATOM 2013 N N . ASP A 1 255 ? 0.142 14.908 12.644 1.00 90.44 255 ASP A N 1
ATOM 2014 C CA . ASP A 1 255 ? 0.376 14.520 14.033 1.00 90.44 255 ASP A CA 1
ATOM 2015 C C . ASP A 1 255 ? 1.557 13.531 14.187 1.00 90.44 255 ASP A C 1
ATOM 2017 O O . ASP A 1 255 ? 1.884 13.110 15.301 1.00 90.44 255 ASP A O 1
ATOM 2021 N N . GLY A 1 256 ? 2.206 13.137 13.085 1.00 92.38 256 GLY A N 1
ATOM 2022 C CA . GLY A 1 256 ? 3.333 12.203 13.078 1.00 92.38 256 GLY A CA 1
ATOM 2023 C C . GLY A 1 256 ? 2.944 10.719 13.076 1.00 92.38 256 GLY A C 1
ATOM 2024 O O . GLY A 1 256 ? 3.826 9.866 13.224 1.00 92.38 256 GLY A O 1
ATOM 2025 N N . TYR A 1 257 ? 1.662 10.384 12.899 1.00 94.81 257 TYR A N 1
ATOM 2026 C CA . TYR A 1 257 ? 1.199 8.999 12.803 1.00 94.81 257 TYR A CA 1
ATOM 2027 C C . TYR A 1 257 ? 1.276 8.474 11.373 1.00 94.81 257 TYR A C 1
ATOM 2029 O O . TYR A 1 257 ? 1.020 9.179 10.403 1.00 94.81 257 TYR A O 1
ATOM 2037 N N . ARG A 1 258 ? 1.583 7.189 11.246 1.00 95.62 258 ARG A N 1
ATOM 2038 C CA . ARG A 1 258 ? 1.678 6.444 9.991 1.00 95.62 258 ARG A CA 1
ATOM 2039 C C . ARG A 1 258 ? 0.762 5.228 10.045 1.00 95.62 258 ARG A C 1
ATOM 2041 O O . ARG A 1 258 ? 0.433 4.743 11.129 1.00 95.62 258 ARG A O 1
ATOM 2048 N N . ILE A 1 259 ? 0.370 4.732 8.872 1.00 97.12 259 ILE A N 1
ATOM 2049 C CA . ILE A 1 259 ? -0.485 3.549 8.737 1.00 97.12 259 ILE A CA 1
ATOM 2050 C C . ILE A 1 259 ? 0.167 2.529 7.808 1.00 97.12 259 ILE A C 1
ATOM 2052 O O . ILE A 1 259 ? 0.712 2.877 6.764 1.00 97.12 259 ILE A O 1
ATOM 2056 N N . MET A 1 260 ? 0.100 1.260 8.201 1.00 97.00 260 MET A N 1
ATOM 2057 C CA . MET A 1 260 ? 0.548 0.118 7.407 1.00 97.00 260 MET A CA 1
ATOM 2058 C C . MET A 1 260 ? -0.470 -1.015 7.499 1.00 97.00 260 MET A C 1
ATOM 2060 O O . MET A 1 260 ? -1.190 -1.137 8.491 1.00 97.00 260 MET A O 1
ATOM 2064 N N . PHE A 1 261 ? -0.498 -1.862 6.476 1.00 98.69 261 PHE A N 1
ATOM 2065 C CA . PHE A 1 261 ? -1.324 -3.063 6.451 1.00 98.69 261 PHE A CA 1
ATOM 2066 C C . PHE A 1 261 ? -0.477 -4.326 6.592 1.00 98.69 261 PHE A C 1
ATOM 2068 O O . PHE A 1 261 ? 0.673 -4.375 6.150 1.00 98.69 261 PHE A O 1
ATOM 2075 N N . LEU A 1 262 ? -1.091 -5.364 7.156 1.00 98.75 262 LEU A N 1
ATOM 2076 C CA . LEU A 1 262 ? -0.681 -6.752 6.986 1.00 98.75 262 LEU A CA 1
ATOM 2077 C C . LEU A 1 262 ? -1.750 -7.477 6.179 1.00 98.75 262 LEU A C 1
ATOM 2079 O O . LEU A 1 262 ? -2.932 -7.479 6.544 1.00 98.75 262 LEU A O 1
ATOM 2083 N N . ALA A 1 263 ? -1.316 -8.114 5.100 1.00 98.75 263 ALA A N 1
ATOM 2084 C CA . ALA A 1 263 ? -2.167 -8.935 4.259 1.00 98.75 263 ALA A CA 1
ATOM 2085 C C . ALA A 1 263 ? -1.727 -10.393 4.332 1.00 98.75 263 ALA A C 1
ATOM 2087 O O . ALA A 1 263 ? -0.535 -10.695 4.356 1.00 98.75 263 ALA A O 1
ATOM 2088 N N . GLU A 1 264 ? -2.698 -11.297 4.341 1.00 98.69 264 GLU A N 1
ATOM 2089 C CA . GLU A 1 264 ? -2.451 -12.685 3.985 1.00 98.69 264 GLU A CA 1
ATOM 2090 C C . GLU A 1 264 ? -2.315 -12.769 2.469 1.00 98.69 264 GLU A C 1
ATOM 2092 O O . GLU A 1 264 ? -3.200 -12.319 1.740 1.00 98.69 264 GLU A O 1
ATOM 2097 N N . VAL A 1 265 ? -1.209 -13.344 2.009 1.00 98.75 265 VAL A N 1
ATOM 2098 C CA . VAL A 1 265 ? -0.878 -13.467 0.593 1.00 98.75 265 VAL A CA 1
ATOM 2099 C C . VAL A 1 265 ? -0.674 -14.937 0.253 1.00 98.75 265 VAL A C 1
ATOM 2101 O O . VAL A 1 265 ? 0.219 -15.594 0.795 1.00 98.75 265 VAL A O 1
ATOM 2104 N N . ALA A 1 266 ? -1.500 -15.441 -0.660 1.00 98.56 266 ALA A N 1
ATOM 2105 C CA . ALA A 1 266 ? -1.415 -16.787 -1.209 1.00 98.56 266 ALA A CA 1
ATOM 2106 C C . ALA A 1 266 ? -0.375 -16.809 -2.340 1.00 98.56 266 ALA A C 1
ATOM 2108 O O . ALA A 1 266 ? -0.693 -16.575 -3.511 1.00 98.56 266 ALA A O 1
ATOM 2109 N N . LEU A 1 267 ? 0.888 -17.044 -1.976 1.00 98.56 267 LEU A N 1
ATOM 2110 C CA . LEU A 1 267 ? 2.013 -16.951 -2.910 1.00 98.56 267 LEU A CA 1
ATOM 2111 C C . LEU A 1 267 ? 2.143 -18.171 -3.818 1.00 98.56 267 LEU A C 1
ATOM 2113 O O . LEU A 1 267 ? 2.737 -18.045 -4.886 1.00 98.56 267 LEU A O 1
ATOM 2117 N N . GLY A 1 268 ? 1.634 -19.335 -3.405 1.00 98.25 268 GLY A N 1
ATOM 2118 C CA . GLY A 1 268 ? 1.764 -20.565 -4.179 1.00 98.25 268 GLY A CA 1
ATOM 2119 C C . GLY A 1 268 ? 3.224 -20.882 -4.490 1.00 98.25 268 GLY A C 1
ATOM 2120 O O . GLY A 1 268 ? 4.103 -20.782 -3.623 1.00 98.25 268 GLY A O 1
ATOM 2121 N N . LYS A 1 269 ? 3.485 -21.265 -5.738 1.00 98.38 269 LYS A N 1
ATOM 2122 C CA . LYS A 1 269 ? 4.831 -21.490 -6.252 1.00 98.38 269 LYS A CA 1
ATOM 2123 C C . LYS A 1 269 ? 5.473 -20.162 -6.664 1.00 98.38 269 LYS A C 1
ATOM 2125 O O . LYS A 1 269 ? 5.053 -19.522 -7.625 1.00 98.38 269 LYS A O 1
ATOM 2130 N N . GLU A 1 270 ? 6.521 -19.784 -5.941 1.00 98.25 270 GLU A N 1
ATOM 2131 C CA . GLU A 1 270 ? 7.258 -18.526 -6.106 1.00 98.25 270 GLU A CA 1
ATOM 2132 C C . GLU A 1 270 ? 8.266 -18.599 -7.268 1.00 98.25 270 GLU A C 1
ATOM 2134 O O . GLU A 1 270 ? 9.067 -19.535 -7.340 1.00 98.25 270 GLU A O 1
ATOM 2139 N N . HIS A 1 271 ? 8.255 -17.605 -8.162 1.00 98.25 271 HIS A N 1
ATOM 2140 C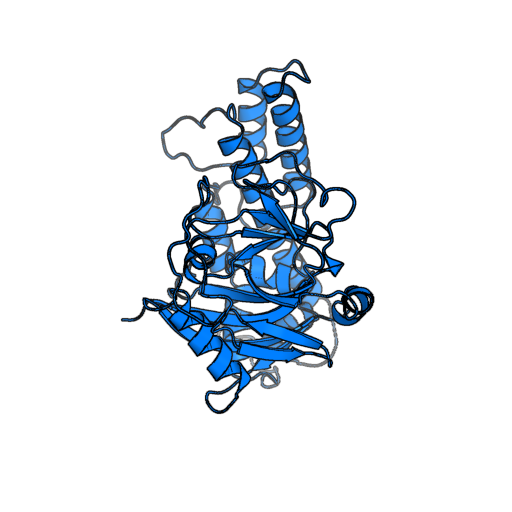 CA . HIS A 1 271 ? 9.298 -17.395 -9.169 1.00 98.25 271 HIS A CA 1
ATOM 2141 C C . HIS A 1 271 ? 10.352 -16.406 -8.647 1.00 98.25 271 HIS A C 1
ATOM 2143 O O . HIS A 1 271 ? 10.025 -15.232 -8.455 1.00 98.25 271 HIS A O 1
ATOM 2149 N N . PRO A 1 272 ? 11.603 -16.830 -8.404 1.00 97.88 272 PRO A N 1
ATOM 2150 C CA . PRO A 1 272 ? 12.633 -15.935 -7.899 1.00 97.88 272 PRO A CA 1
ATOM 2151 C C . PRO A 1 272 ? 13.240 -15.079 -9.016 1.00 97.88 272 PRO A C 1
ATOM 2153 O O . PRO A 1 272 ? 13.593 -15.599 -10.072 1.00 97.88 272 PRO A O 1
ATOM 2156 N N . ILE A 1 273 ? 13.443 -13.791 -8.743 1.00 98.06 273 ILE A N 1
ATOM 2157 C CA . ILE A 1 273 ? 14.262 -12.896 -9.573 1.00 98.06 273 ILE A CA 1
ATOM 2158 C C . ILE A 1 273 ? 15.300 -12.168 -8.710 1.00 98.06 273 ILE A C 1
ATOM 2160 O O . ILE A 1 273 ? 15.109 -11.998 -7.504 1.00 98.06 273 ILE A O 1
ATOM 2164 N N . PHE A 1 274 ? 16.393 -11.726 -9.334 1.00 97.75 274 PHE A N 1
ATOM 2165 C CA . PHE A 1 274 ? 17.529 -11.075 -8.660 1.00 97.75 274 PHE A CA 1
ATOM 2166 C C . PHE A 1 274 ? 17.880 -9.701 -9.254 1.00 97.75 274 PHE A C 1
ATOM 2168 O O . PHE A 1 274 ? 18.658 -8.950 -8.667 1.00 97.75 274 PHE A O 1
ATOM 2175 N N . GLU A 1 275 ? 17.266 -9.353 -10.385 1.00 96.44 275 GLU A N 1
ATOM 2176 C CA . GLU A 1 275 ? 17.382 -8.061 -11.063 1.00 96.44 275 GLU A CA 1
ATOM 2177 C C . GLU A 1 275 ? 15.985 -7.485 -11.304 1.00 96.44 275 GLU A C 1
ATOM 2179 O O . GLU A 1 275 ? 14.991 -8.215 -11.282 1.00 96.44 275 GLU A O 1
ATOM 2184 N N . SER A 1 276 ? 15.899 -6.170 -11.497 1.00 92.94 276 SER A N 1
ATOM 2185 C CA . SER A 1 276 ? 14.629 -5.506 -11.785 1.00 92.94 276 SER A CA 1
ATOM 2186 C C . SER A 1 276 ? 14.092 -5.890 -13.162 1.00 92.94 276 SER A C 1
ATOM 2188 O O . SER A 1 276 ? 14.809 -5.778 -14.154 1.00 92.94 276 SER A O 1
ATOM 2190 N N . ASP A 1 277 ? 12.806 -6.219 -13.232 1.00 91.81 277 ASP A N 1
ATOM 2191 C CA . ASP A 1 277 ? 12.069 -6.366 -14.482 1.00 91.81 277 ASP A CA 1
ATOM 2192 C C . ASP A 1 277 ? 10.724 -5.637 -14.377 1.00 91.81 277 ASP A C 1
ATOM 2194 O O . ASP A 1 277 ? 9.709 -6.153 -13.902 1.00 91.81 277 ASP A O 1
ATOM 2198 N N . MET A 1 278 ? 10.722 -4.392 -14.854 1.00 89.44 278 MET A N 1
ATOM 2199 C CA . MET A 1 278 ? 9.539 -3.530 -14.872 1.00 89.44 278 MET A CA 1
ATOM 2200 C C . MET A 1 278 ? 8.486 -3.981 -15.898 1.00 89.44 278 MET A C 1
ATOM 2202 O O . MET A 1 278 ? 7.382 -3.431 -15.924 1.00 89.44 278 MET A O 1
ATOM 2206 N N . SER A 1 279 ? 8.792 -4.952 -16.767 1.00 89.00 279 SER A N 1
ATOM 2207 C CA . SER A 1 279 ? 7.891 -5.416 -17.829 1.00 89.00 279 SER A CA 1
ATOM 2208 C C . SER A 1 279 ? 6.908 -6.493 -17.365 1.00 89.00 279 SER A C 1
ATOM 2210 O O . SER A 1 279 ? 5.896 -6.719 -18.029 1.00 89.00 279 SER A O 1
ATOM 2212 N N . ILE A 1 280 ? 7.128 -7.103 -16.195 1.00 93.69 280 ILE A N 1
ATOM 2213 C CA . ILE A 1 280 ? 6.286 -8.195 -15.697 1.00 93.69 280 ILE A CA 1
ATOM 2214 C C . ILE A 1 280 ? 4.840 -7.715 -15.491 1.00 93.69 280 ILE A C 1
ATOM 2216 O O . ILE A 1 280 ? 4.576 -6.647 -14.931 1.00 93.69 280 ILE A O 1
ATOM 2220 N N . ARG A 1 281 ? 3.874 -8.498 -15.982 1.00 94.31 281 ARG A N 1
ATOM 2221 C CA . ARG A 1 281 ? 2.424 -8.245 -15.835 1.00 94.31 281 ARG A CA 1
ATOM 2222 C C . ARG A 1 281 ? 1.652 -9.437 -15.263 1.00 94.31 281 ARG A C 1
ATOM 2224 O O . ARG A 1 281 ? 0.498 -9.282 -14.881 1.00 94.31 281 ARG A O 1
ATOM 2231 N N . LYS A 1 282 ? 2.274 -10.614 -15.229 1.00 96.62 282 LYS A N 1
ATOM 2232 C CA . LYS A 1 282 ? 1.764 -11.855 -14.640 1.00 96.62 282 LYS A CA 1
ATOM 2233 C C . LYS A 1 282 ? 2.944 -12.686 -14.142 1.00 96.62 282 LYS A C 1
ATOM 2235 O O . LYS A 1 282 ? 4.048 -12.526 -14.663 1.00 96.62 282 LYS A O 1
ATOM 2240 N N . ALA A 1 283 ? 2.704 -13.592 -13.198 1.00 96.19 283 ALA A N 1
ATOM 2241 C CA . ALA A 1 283 ? 3.702 -14.598 -12.855 1.00 96.19 283 ALA A CA 1
ATOM 2242 C C . ALA A 1 283 ? 4.043 -15.452 -14.102 1.00 96.19 283 ALA A C 1
ATOM 2244 O O . ALA A 1 283 ? 3.149 -15.699 -14.925 1.00 96.19 283 ALA A O 1
ATOM 2245 N N . PRO A 1 284 ? 5.308 -15.877 -14.282 1.00 96.19 284 PRO A N 1
ATOM 2246 C CA . PRO A 1 284 ? 5.685 -16.780 -15.366 1.00 96.19 284 PRO A CA 1
ATOM 2247 C C . PRO A 1 284 ? 4.912 -18.099 -15.315 1.00 96.19 284 PRO A C 1
ATOM 2249 O O . PRO A 1 284 ? 4.459 -18.531 -14.255 1.00 96.19 284 PRO A O 1
ATOM 2252 N N . ASP A 1 285 ? 4.779 -18.762 -16.463 1.00 96.88 285 ASP A N 1
ATOM 2253 C CA . ASP A 1 285 ? 3.973 -19.978 -16.559 1.00 96.88 285 ASP A CA 1
ATOM 2254 C C . ASP A 1 285 ? 4.485 -21.066 -15.591 1.00 96.88 285 ASP A C 1
ATOM 2256 O O . ASP A 1 285 ? 5.680 -21.361 -15.506 1.00 96.88 285 ASP A O 1
ATOM 2260 N N . GLY A 1 286 ? 3.561 -21.656 -14.829 1.00 96.62 286 GLY A N 1
ATOM 2261 C CA . GLY A 1 286 ? 3.879 -22.634 -13.786 1.00 96.62 286 GLY A CA 1
ATOM 2262 C C . GLY A 1 286 ? 4.325 -22.034 -12.448 1.00 96.62 286 GLY A C 1
ATOM 2263 O O . GLY A 1 286 ? 4.832 -22.790 -11.613 1.00 96.62 286 GLY A O 1
ATOM 2264 N N . PHE A 1 287 ? 4.149 -20.725 -12.249 1.00 98.31 287 PHE A N 1
ATOM 2265 C CA . PHE A 1 287 ? 4.324 -20.009 -10.985 1.00 98.31 287 PHE A CA 1
ATOM 2266 C C . PHE A 1 287 ? 3.085 -19.164 -10.663 1.00 98.31 287 PHE A C 1
ATOM 2268 O O . PHE A 1 287 ? 2.360 -18.740 -11.561 1.00 98.31 287 PHE A O 1
ATOM 2275 N N . ASP A 1 288 ? 2.862 -18.903 -9.377 1.00 98.25 288 ASP A N 1
ATOM 2276 C CA . ASP A 1 288 ? 1.699 -18.156 -8.876 1.00 98.25 288 ASP A CA 1
ATOM 2277 C C . ASP A 1 288 ? 2.071 -16.732 -8.426 1.00 98.25 288 ASP A C 1
ATOM 2279 O O . ASP A 1 288 ? 1.218 -15.846 -8.350 1.00 98.25 288 ASP A O 1
ATOM 2283 N N . SER A 1 289 ? 3.350 -16.498 -8.127 1.00 98.62 289 SER A N 1
ATOM 2284 C CA . SER A 1 289 ? 3.887 -15.222 -7.650 1.00 98.62 289 SER A CA 1
ATOM 2285 C C . SER A 1 289 ? 5.314 -14.998 -8.142 1.00 98.62 289 SER A C 1
ATOM 2287 O O . SER A 1 289 ? 5.990 -15.930 -8.586 1.00 98.62 289 SER A O 1
ATOM 2289 N N . VAL A 1 290 ? 5.783 -13.755 -8.046 1.00 98.56 290 VAL A N 1
ATOM 2290 C CA . VAL A 1 290 ? 7.190 -13.391 -8.256 1.00 98.56 290 VAL A CA 1
ATOM 2291 C C . VAL A 1 290 ? 7.760 -12.902 -6.932 1.00 98.56 290 VAL A C 1
ATOM 2293 O O . VAL A 1 290 ? 7.106 -12.160 -6.201 1.00 98.56 290 VAL A O 1
ATOM 2296 N N . VAL A 1 291 ? 8.984 -13.315 -6.620 1.00 98.12 291 VAL A N 1
ATOM 2297 C CA . VAL A 1 291 ? 9.719 -12.843 -5.448 1.00 98.12 291 VAL A CA 1
ATOM 2298 C C . VAL A 1 291 ? 11.046 -12.276 -5.917 1.00 98.12 291 VAL A C 1
ATOM 2300 O O . VAL A 1 291 ? 11.949 -13.017 -6.308 1.00 98.12 291 VAL A O 1
ATOM 2303 N N . ALA A 1 292 ? 11.171 -10.955 -5.860 1.00 97.94 292 ALA A N 1
ATOM 2304 C CA . ALA A 1 292 ? 12.460 -10.302 -6.004 1.00 97.94 292 ALA A CA 1
ATOM 2305 C C . ALA A 1 292 ? 13.258 -10.553 -4.730 1.00 97.94 292 ALA A C 1
ATOM 2307 O O . ALA A 1 292 ? 12.940 -10.008 -3.676 1.00 97.94 292 ALA A O 1
ATOM 2308 N N . GLN A 1 293 ? 14.248 -11.438 -4.797 1.00 97.19 293 GLN A N 1
ATOM 2309 C CA . GLN A 1 293 ? 14.955 -11.902 -3.611 1.00 97.19 293 GLN A CA 1
ATOM 2310 C C . GLN A 1 293 ? 15.995 -10.880 -3.162 1.00 97.19 293 GLN A C 1
ATOM 2312 O O . GLN A 1 293 ? 16.979 -10.651 -3.854 1.00 97.19 293 GLN A O 1
ATOM 2317 N N . GLY A 1 294 ? 15.819 -10.293 -1.980 1.00 96.88 294 GLY A N 1
ATOM 2318 C CA . GLY A 1 294 ? 16.766 -9.344 -1.401 1.00 96.88 294 GLY A CA 1
ATOM 2319 C C . GLY A 1 294 ? 17.972 -9.975 -0.704 1.00 96.88 294 GLY A C 1
ATOM 2320 O O . GLY A 1 294 ? 17.905 -11.078 -0.163 1.00 96.88 294 GLY A O 1
ATOM 2321 N N . ARG A 1 295 ? 19.082 -9.246 -0.630 1.00 96.88 295 ARG A N 1
ATOM 2322 C CA . ARG A 1 295 ? 20.272 -9.631 0.153 1.00 96.88 295 ARG A CA 1
ATOM 2323 C C . ARG A 1 295 ? 20.019 -9.756 1.663 1.00 96.88 295 ARG A C 1
ATOM 2325 O O . ARG A 1 295 ? 20.867 -10.305 2.357 1.00 96.88 295 ARG A O 1
ATOM 2332 N N . CYS A 1 296 ? 18.878 -9.286 2.159 1.00 95.50 296 CYS A N 1
ATOM 2333 C CA . CYS A 1 296 ? 18.410 -9.393 3.537 1.00 95.50 296 CYS A CA 1
ATOM 2334 C C . CYS A 1 296 ? 16.987 -9.968 3.578 1.00 95.50 296 CYS A C 1
ATOM 2336 O O . CYS A 1 296 ? 16.094 -9.478 2.886 1.00 95.50 296 CYS A O 1
ATOM 2338 N N . GLU A 1 297 ? 16.759 -10.966 4.429 1.00 95.19 297 GLU A N 1
ATOM 2339 C CA . GLU A 1 297 ? 15.445 -11.581 4.659 1.00 95.19 297 GLU A CA 1
ATOM 2340 C C . GLU A 1 297 ? 15.334 -11.974 6.135 1.00 95.19 297 GLU A C 1
ATOM 2342 O O . GLU A 1 297 ? 16.319 -12.472 6.684 1.00 95.19 297 GLU A O 1
ATOM 2347 N N . PRO A 1 298 ? 14.180 -11.789 6.796 1.00 93.88 298 PRO A N 1
ATOM 2348 C CA . PRO A 1 298 ? 13.921 -12.471 8.062 1.00 93.88 298 PRO A CA 1
ATOM 2349 C C . PRO A 1 298 ? 14.163 -13.984 7.935 1.00 93.88 298 PRO A C 1
ATOM 2351 O O . PRO A 1 298 ? 13.775 -14.589 6.936 1.00 93.88 298 PRO A O 1
ATOM 2354 N N . ASP A 1 299 ? 14.794 -14.609 8.928 1.00 86.62 299 ASP A N 1
ATOM 2355 C CA . ASP A 1 299 ? 15.100 -16.040 8.889 1.00 86.62 299 ASP A CA 1
ATOM 2356 C C . ASP A 1 299 ? 13.810 -16.879 8.744 1.00 86.62 299 ASP A C 1
ATOM 2358 O O . ASP A 1 299 ? 12.985 -16.932 9.667 1.00 86.62 299 ASP A O 1
ATOM 2362 N N . PRO A 1 300 ? 13.616 -17.580 7.608 1.00 76.06 300 PRO A N 1
ATOM 2363 C CA . PRO A 1 300 ? 12.413 -18.368 7.371 1.00 76.06 300 PRO A CA 1
ATOM 2364 C C . PRO A 1 300 ? 12.292 -19.582 8.301 1.00 76.06 300 PRO A C 1
ATOM 2366 O O . PRO A 1 300 ? 11.208 -20.157 8.387 1.00 76.06 300 PRO A O 1
ATOM 2369 N N . LYS A 1 301 ? 13.368 -19.988 8.992 1.00 80.56 301 LYS A N 1
ATOM 2370 C CA . LYS A 1 301 ? 13.364 -21.120 9.935 1.00 80.56 301 LYS A CA 1
ATOM 2371 C C . LYS A 1 301 ? 12.839 -20.750 11.319 1.00 80.56 301 LYS A C 1
ATOM 2373 O O . LYS A 1 301 ? 12.426 -21.638 12.056 1.00 80.56 301 LYS A O 1
ATOM 2378 N N . VAL A 1 302 ? 12.864 -19.464 11.666 1.00 82.56 302 VAL A N 1
ATOM 2379 C CA . VAL A 1 302 ? 12.487 -18.943 12.995 1.00 82.56 302 VAL A CA 1
ATOM 2380 C C . VAL A 1 302 ? 11.123 -18.235 12.945 1.00 82.56 302 VAL A C 1
ATOM 2382 O O . VAL A 1 302 ? 10.685 -17.611 13.905 1.00 82.56 302 VAL A O 1
ATOM 2385 N N . GLY A 1 303 ? 10.424 -18.340 11.811 1.00 83.69 303 GLY A N 1
ATOM 2386 C CA . GLY A 1 303 ? 9.087 -17.788 11.642 1.00 83.69 303 GLY A CA 1
ATOM 2387 C C . GLY A 1 303 ? 8.054 -18.405 12.589 1.00 83.69 303 GLY A C 1
ATOM 2388 O O . GLY A 1 303 ? 8.218 -19.501 13.123 1.00 83.69 303 GLY A O 1
ATOM 2389 N N . LYS A 1 304 ? 6.952 -17.683 12.762 1.00 94.50 304 LYS A N 1
ATOM 2390 C CA . LYS A 1 304 ? 5.756 -18.138 13.469 1.00 94.50 304 LYS A CA 1
ATOM 2391 C C . LYS A 1 304 ? 4.677 -18.524 12.468 1.00 94.50 304 LYS A C 1
ATOM 2393 O O . LYS A 1 304 ? 4.798 -18.279 11.266 1.00 94.50 304 LYS A O 1
ATOM 2398 N N . GLU A 1 305 ? 3.602 -19.098 12.976 1.00 94.69 305 GLU A N 1
ATOM 2399 C CA . GLU A 1 305 ? 2.417 -19.419 12.195 1.00 94.69 305 GLU A CA 1
ATOM 2400 C C . GLU A 1 305 ? 1.184 -18.805 12.857 1.00 94.69 305 GLU A C 1
ATOM 2402 O O . GLU A 1 305 ? 1.062 -18.799 14.083 1.00 94.69 305 GLU A O 1
ATOM 2407 N N . LEU A 1 306 ? 0.281 -18.283 12.034 1.00 95.69 306 LEU A N 1
ATOM 2408 C CA . LEU A 1 306 ? -1.025 -17.784 12.431 1.00 95.69 306 LEU A CA 1
ATOM 2409 C C . LEU A 1 306 ? -2.095 -18.557 11.661 1.00 95.69 306 LEU A C 1
ATOM 2411 O O . LEU A 1 306 ? -2.015 -18.684 10.442 1.00 95.69 306 LEU A O 1
ATOM 2415 N N . GLN A 1 307 ? -3.108 -19.055 12.362 1.00 96.69 307 GLN A N 1
ATOM 2416 C CA . GLN A 1 307 ? -4.244 -19.724 11.733 1.00 96.69 307 GLN A CA 1
ATOM 2417 C C . GLN A 1 307 ? -5.275 -18.679 11.299 1.00 96.69 307 GLN A C 1
ATOM 2419 O O . GLN A 1 307 ? -5.864 -17.996 12.138 1.00 96.69 307 GLN A O 1
ATOM 2424 N N . LEU A 1 308 ? -5.495 -18.555 9.990 1.00 96.25 308 LEU A N 1
ATOM 2425 C CA . LEU A 1 308 ? -6.470 -17.635 9.402 1.00 96.25 308 LEU A CA 1
ATOM 2426 C C . LEU A 1 308 ? -7.428 -18.424 8.514 1.00 96.25 308 LEU A C 1
ATOM 2428 O O . LEU A 1 308 ? -7.015 -19.044 7.543 1.00 96.25 308 LEU A O 1
ATOM 2432 N N . ASP A 1 309 ? -8.714 -18.436 8.871 1.00 94.44 309 ASP A N 1
ATOM 2433 C CA . ASP A 1 309 ? -9.767 -19.187 8.167 1.00 94.44 309 ASP A CA 1
ATOM 2434 C C . ASP A 1 309 ? -9.433 -20.676 7.928 1.00 94.44 309 ASP A C 1
ATOM 2436 O O . ASP A 1 309 ? -9.793 -21.258 6.906 1.00 94.44 309 ASP A O 1
ATOM 2440 N N . GLY A 1 310 ? -8.736 -21.297 8.885 1.00 93.31 310 GLY A N 1
ATOM 2441 C CA . GLY A 1 310 ? -8.302 -22.696 8.808 1.00 93.31 310 GLY A CA 1
ATOM 2442 C C . GLY A 1 310 ? -7.065 -22.936 7.935 1.00 93.31 310 GLY A C 1
ATOM 2443 O O . GLY A 1 310 ? -6.728 -24.092 7.683 1.00 93.31 310 GLY A O 1
ATOM 2444 N N . VAL A 1 311 ? -6.398 -21.874 7.476 1.00 96.12 311 VAL A N 1
ATOM 2445 C CA . VAL A 1 311 ? -5.149 -21.943 6.714 1.00 96.12 311 VAL A CA 1
ATOM 2446 C C . VAL A 1 311 ? -3.965 -21.563 7.615 1.00 96.12 311 VAL A C 1
ATOM 2448 O O . VAL A 1 311 ? -4.009 -20.516 8.270 1.00 96.12 311 VAL A O 1
ATOM 2451 N N . PRO A 1 312 ? -2.885 -22.369 7.642 1.00 96.31 312 PRO A N 1
ATOM 2452 C CA . PRO A 1 312 ? -1.633 -21.989 8.285 1.00 96.31 312 PRO A CA 1
ATOM 2453 C C . PRO A 1 312 ? -0.932 -20.883 7.484 1.00 96.31 312 PRO A C 1
ATOM 2455 O O . PRO A 1 312 ? -0.475 -21.101 6.359 1.00 96.31 312 PRO A O 1
ATOM 2458 N N . VAL A 1 313 ? -0.819 -19.692 8.070 1.00 98.00 313 VAL A N 1
ATOM 2459 C CA . VAL A 1 313 ? -0.167 -18.528 7.458 1.00 98.00 313 VAL A CA 1
ATOM 2460 C C . VAL A 1 313 ? 1.168 -18.265 8.143 1.00 98.00 313 VAL A C 1
ATOM 2462 O O . VAL A 1 313 ? 1.229 -18.012 9.346 1.00 98.00 313 VAL A O 1
ATOM 2465 N N . LYS A 1 314 ? 2.258 -18.287 7.372 1.00 97.44 314 LYS A N 1
ATOM 2466 C CA . LYS A 1 314 ? 3.606 -18.026 7.889 1.00 97.44 314 LYS A CA 1
ATOM 2467 C C . LYS A 1 314 ? 3.789 -16.545 8.205 1.00 97.44 314 LYS A C 1
ATOM 2469 O O . LYS A 1 314 ? 3.487 -15.686 7.379 1.00 97.44 314 LYS A O 1
ATOM 2474 N N . VAL A 1 315 ? 4.375 -16.254 9.357 1.00 97.50 315 VAL A N 1
ATOM 2475 C CA . VAL A 1 315 ? 4.773 -14.910 9.784 1.00 97.50 315 VAL A CA 1
ATOM 2476 C C . VAL A 1 315 ? 6.282 -14.920 9.977 1.00 97.50 315 VAL A C 1
ATOM 2478 O O . VAL A 1 315 ? 6.794 -15.620 10.849 1.00 97.50 315 VAL A O 1
ATOM 2481 N N . LEU A 1 316 ? 7.017 -14.166 9.161 1.00 94.88 316 LEU A N 1
ATOM 2482 C CA . LEU A 1 316 ? 8.484 -14.169 9.158 1.00 94.88 316 LEU A CA 1
ATOM 2483 C C . LEU A 1 316 ? 9.053 -13.298 10.298 1.00 94.88 316 LEU A C 1
ATOM 2485 O O . LEU A 1 316 ? 9.788 -12.341 10.080 1.00 94.88 316 LEU A O 1
ATOM 2489 N N . CYS A 1 317 ? 8.652 -13.619 11.527 1.00 93.00 317 CYS A N 1
ATOM 2490 C CA . CYS A 1 317 ? 8.880 -12.859 12.753 1.00 93.00 317 CYS A CA 1
ATOM 2491 C C . CYS A 1 317 ? 10.300 -13.046 13.306 1.00 93.00 317 CYS A C 1
ATOM 2493 O O . CYS A 1 317 ? 10.496 -13.694 14.330 1.00 93.00 317 CYS A O 1
ATOM 2495 N N . SER A 1 318 ? 11.299 -12.507 12.609 1.00 94.31 318 SER A N 1
ATOM 2496 C CA . SER A 1 318 ? 12.699 -12.541 13.047 1.00 94.31 318 SER A CA 1
ATOM 2497 C C . SER A 1 318 ? 13.509 -11.396 12.439 1.00 94.31 318 SER A C 1
ATOM 2499 O O . SER A 1 318 ? 13.116 -10.810 11.427 1.00 94.31 318 SER A O 1
ATOM 2501 N N . LYS A 1 319 ? 14.666 -11.091 13.034 1.00 93.94 319 LYS A N 1
ATOM 2502 C CA . LYS A 1 319 ? 15.592 -10.099 12.476 1.00 93.94 319 LYS A CA 1
ATOM 2503 C C . LYS A 1 319 ? 16.052 -10.501 11.076 1.00 93.94 319 LYS A C 1
ATOM 2505 O O . LYS A 1 319 ? 16.464 -11.648 10.894 1.00 93.94 319 LYS A O 1
ATOM 2510 N N . PRO A 1 320 ? 16.035 -9.575 10.098 1.00 93.81 320 PRO A N 1
ATOM 2511 C CA . PRO A 1 320 ? 16.605 -9.841 8.791 1.00 93.81 320 PRO A CA 1
ATOM 2512 C C . PRO A 1 320 ? 18.076 -10.238 8.890 1.00 93.81 320 PRO A C 1
ATOM 2514 O O . PRO A 1 320 ? 18.874 -9.546 9.524 1.00 93.81 320 PRO A O 1
ATOM 2517 N N . VAL A 1 321 ? 18.429 -11.340 8.235 1.00 93.69 321 VAL A N 1
ATOM 2518 C CA . VAL A 1 321 ? 19.801 -11.831 8.109 1.00 93.69 321 VAL A CA 1
ATOM 2519 C C . VAL A 1 321 ? 20.293 -11.641 6.682 1.00 93.69 321 VAL A C 1
ATOM 2521 O O . VAL A 1 321 ? 19.517 -11.713 5.724 1.00 93.69 321 VAL A O 1
ATOM 2524 N N . HIS A 1 322 ? 21.596 -11.406 6.537 1.00 95.12 322 HIS A N 1
ATOM 2525 C CA . HIS A 1 322 ? 22.222 -11.356 5.224 1.00 95.12 322 HIS A CA 1
ATOM 2526 C C . HIS A 1 322 ? 22.213 -12.737 4.568 1.00 95.12 322 HIS A C 1
ATOM 2528 O O . HIS A 1 322 ? 22.566 -13.741 5.187 1.00 95.12 322 HIS A O 1
ATOM 2534 N N . ARG A 1 323 ? 21.826 -12.767 3.296 1.00 93.50 323 ARG A N 1
ATOM 2535 C CA . ARG A 1 323 ? 21.855 -13.947 2.436 1.00 93.50 323 ARG A CA 1
ATOM 2536 C C . ARG A 1 323 ? 23.031 -13.846 1.476 1.00 93.50 323 ARG A C 1
ATOM 2538 O O . ARG A 1 323 ? 23.286 -12.778 0.923 1.00 93.50 323 ARG A O 1
ATOM 2545 N N . ASP A 1 324 ? 23.698 -14.970 1.249 1.00 94.31 324 ASP A N 1
ATOM 2546 C CA . ASP A 1 324 ? 24.766 -15.090 0.256 1.00 94.31 324 ASP A CA 1
ATOM 2547 C C . ASP A 1 324 ? 24.168 -15.269 -1.149 1.00 94.31 324 ASP A C 1
ATOM 2549 O O . ASP A 1 324 ? 24.120 -16.366 -1.703 1.00 94.31 324 ASP A O 1
ATOM 2553 N N . ILE A 1 325 ? 23.589 -14.187 -1.674 1.00 94.88 325 ILE A N 1
ATOM 2554 C CA . ILE A 1 325 ? 23.013 -14.123 -3.020 1.00 94.88 325 ILE A CA 1
ATOM 2555 C C . ILE A 1 325 ? 23.459 -12.840 -3.722 1.00 94.88 325 ILE A C 1
ATOM 2557 O O . ILE A 1 325 ? 23.544 -11.772 -3.110 1.00 94.88 325 ILE A O 1
ATOM 2561 N N . ASN A 1 326 ? 23.689 -12.925 -5.031 1.00 96.00 326 ASN A N 1
ATOM 2562 C CA . ASN A 1 326 ? 23.923 -11.750 -5.860 1.00 96.00 326 ASN A CA 1
ATOM 2563 C C . ASN A 1 326 ? 22.575 -11.181 -6.325 1.00 96.00 326 ASN A C 1
ATOM 2565 O O . ASN A 1 326 ? 21.919 -11.783 -7.169 1.00 96.00 326 ASN A O 1
ATOM 2569 N N . SER A 1 327 ? 22.147 -10.058 -5.744 1.00 97.19 327 SER A N 1
ATOM 2570 C CA . SER A 1 327 ? 20.856 -9.431 -6.045 1.00 97.19 327 SER A CA 1
ATOM 2571 C C . SER A 1 327 ? 20.921 -7.910 -5.972 1.00 97.19 327 SER A C 1
ATOM 2573 O O . SER A 1 327 ? 21.570 -7.344 -5.086 1.00 97.19 327 SER A O 1
ATOM 2575 N N . TRP A 1 328 ? 20.190 -7.251 -6.873 1.00 95.69 328 TRP A N 1
ATOM 2576 C CA . TRP A 1 328 ? 20.005 -5.797 -6.888 1.00 95.69 328 TRP A CA 1
ATOM 2577 C C . TRP A 1 328 ? 19.118 -5.322 -5.730 1.00 95.69 328 TRP A C 1
ATOM 2579 O O . TRP A 1 328 ? 19.200 -4.171 -5.301 1.00 95.69 328 TRP A O 1
ATOM 2589 N N . PHE A 1 329 ? 18.304 -6.218 -5.173 1.00 96.25 329 PHE A N 1
ATOM 2590 C CA . PHE A 1 329 ? 17.381 -5.910 -4.092 1.00 96.25 329 PHE A CA 1
ATOM 2591 C C . PHE A 1 329 ? 18.073 -6.046 -2.730 1.00 96.25 329 PHE A C 1
ATOM 2593 O O . PHE A 1 329 ? 18.813 -6.997 -2.464 1.00 96.25 329 PHE A O 1
ATOM 2600 N N . PHE A 1 330 ? 17.846 -5.084 -1.831 1.00 95.44 330 PHE A N 1
ATOM 2601 C CA . PHE A 1 330 ? 18.330 -5.188 -0.450 1.00 95.44 330 PHE A CA 1
ATOM 2602 C C . PHE A 1 330 ? 17.382 -6.036 0.402 1.00 95.44 330 PHE A C 1
ATOM 2604 O O . PHE A 1 330 ? 17.795 -7.073 0.903 1.00 95.44 330 PHE A O 1
ATOM 2611 N N . TYR A 1 331 ? 16.106 -5.661 0.490 1.00 96.25 331 TYR A N 1
ATOM 2612 C CA . TYR A 1 331 ? 15.041 -6.499 1.055 1.00 96.25 331 TYR A CA 1
ATOM 2613 C C . TYR A 1 331 ? 14.258 -7.188 -0.055 1.00 96.25 331 TYR A C 1
ATOM 2615 O O . TYR A 1 331 ? 14.188 -6.651 -1.161 1.00 96.25 331 TYR A O 1
ATOM 2623 N N . SER A 1 332 ? 13.665 -8.348 0.234 1.00 96.94 332 SER A N 1
ATOM 2624 C CA . SER A 1 332 ? 12.793 -8.990 -0.747 1.00 96.94 332 SER A CA 1
ATOM 2625 C C . SER A 1 332 ? 11.490 -8.236 -0.951 1.00 96.94 332 SER A C 1
ATOM 2627 O O . SER A 1 332 ? 10.918 -7.675 -0.013 1.00 96.94 332 SER A O 1
ATOM 2629 N N . GLU A 1 333 ? 10.996 -8.308 -2.180 1.00 97.50 333 GLU A N 1
ATOM 2630 C CA . GLU A 1 333 ? 9.672 -7.840 -2.568 1.00 97.50 333 GLU A CA 1
ATOM 2631 C C . GLU A 1 333 ? 8.867 -9.039 -3.073 1.00 97.50 333 GLU A C 1
ATOM 2633 O O . GLU A 1 333 ? 9.325 -9.805 -3.923 1.00 97.50 333 GLU A O 1
ATOM 2638 N N . TYR A 1 334 ? 7.675 -9.218 -2.513 1.00 98.44 334 TYR A N 1
ATOM 2639 C CA . TYR A 1 334 ? 6.753 -10.299 -2.843 1.00 98.44 334 TYR A CA 1
ATOM 2640 C C . TYR A 1 334 ? 5.624 -9.739 -3.694 1.00 98.44 334 TYR A C 1
ATOM 2642 O O . TYR A 1 334 ? 4.966 -8.778 -3.288 1.00 98.44 334 TYR A O 1
ATOM 2650 N N . LEU A 1 335 ? 5.399 -10.341 -4.858 1.00 98.38 335 LEU A N 1
ATOM 2651 C CA . LEU A 1 335 ? 4.454 -9.842 -5.840 1.00 98.38 335 LEU A CA 1
ATOM 2652 C C . LEU A 1 335 ? 3.419 -10.876 -6.240 1.00 98.38 335 LEU A C 1
ATOM 2654 O O . LEU A 1 335 ? 3.736 -12.006 -6.615 1.00 98.38 335 LEU A O 1
ATOM 2658 N N . ILE A 1 336 ? 2.175 -10.414 -6.257 1.00 98.50 336 ILE A N 1
ATOM 2659 C CA . ILE A 1 336 ? 1.042 -11.101 -6.870 1.00 98.50 336 ILE A CA 1
ATOM 2660 C C . ILE A 1 336 ? 0.486 -10.250 -8.008 1.00 98.50 336 ILE A C 1
ATOM 2662 O O . ILE A 1 336 ? 0.512 -9.017 -7.964 1.00 98.50 336 ILE A O 1
ATOM 2666 N N . TYR A 1 337 ? -0.052 -10.928 -9.016 1.00 97.44 337 TYR A N 1
ATOM 2667 C CA . TYR A 1 337 ? -0.586 -10.302 -10.231 1.00 97.44 337 TYR A CA 1
ATOM 2668 C C . TYR A 1 337 ? -2.097 -10.524 -10.380 1.00 97.44 337 TYR A C 1
ATOM 2670 O O . TYR A 1 337 ? -2.680 -10.245 -11.424 1.00 97.44 337 TYR A O 1
ATOM 2678 N N . ASN A 1 338 ? -2.742 -11.004 -9.315 1.00 97.56 338 ASN A N 1
ATOM 2679 C CA . ASN A 1 338 ? -4.185 -11.088 -9.178 1.00 97.56 338 ASN A CA 1
ATOM 2680 C C . ASN A 1 338 ? -4.577 -10.598 -7.780 1.00 97.56 338 ASN A C 1
ATOM 2682 O O . ASN A 1 338 ? -4.132 -11.150 -6.778 1.00 97.56 338 ASN A O 1
ATOM 2686 N N . GLU A 1 339 ? -5.445 -9.588 -7.705 1.00 98.06 339 GLU A N 1
ATOM 2687 C CA . GLU A 1 339 ? -5.917 -9.002 -6.438 1.00 98.06 339 GLU A CA 1
ATOM 2688 C C . GLU A 1 339 ? -6.591 -10.018 -5.505 1.00 98.06 339 GLU A C 1
ATOM 2690 O O . GLU A 1 339 ? -6.676 -9.818 -4.295 1.00 98.06 339 GLU A O 1
ATOM 2695 N N . SER A 1 340 ? -7.083 -11.118 -6.069 1.00 98.19 340 SER A N 1
ATOM 2696 C CA . SER A 1 340 ? -7.728 -12.205 -5.336 1.00 98.19 340 SER A CA 1
ATOM 2697 C C . SER A 1 340 ? -6.740 -13.064 -4.540 1.00 98.19 340 SER A C 1
ATOM 2699 O O . SER A 1 340 ? -7.177 -13.821 -3.682 1.00 98.19 340 SER A O 1
ATOM 2701 N N . GLN A 1 341 ? -5.429 -12.936 -4.787 1.00 98.50 341 GLN A N 1
ATOM 2702 C CA . GLN A 1 341 ? -4.368 -13.640 -4.052 1.00 98.50 341 GLN A CA 1
ATOM 2703 C C . GLN A 1 341 ? -3.993 -12.974 -2.723 1.00 98.50 341 GLN A C 1
ATOM 2705 O O . GLN A 1 341 ? -3.115 -13.485 -2.028 1.00 98.50 341 GLN A O 1
ATOM 2710 N N . CYS A 1 342 ? -4.614 -11.851 -2.354 1.00 98.38 342 CYS A N 1
ATOM 2711 C CA . CYS A 1 342 ? -4.419 -11.253 -1.039 1.00 98.38 342 CYS A CA 1
ATOM 2712 C C . CYS A 1 342 ? -5.732 -10.926 -0.335 1.00 98.38 342 CYS A C 1
ATOM 2714 O O . CYS A 1 342 ? -6.736 -10.587 -0.969 1.00 98.38 342 CYS A O 1
ATOM 2716 N N . ARG A 1 343 ? -5.675 -10.957 0.994 1.00 98.50 343 ARG A N 1
ATOM 2717 C CA . ARG A 1 343 ? -6.730 -10.483 1.885 1.00 98.50 343 ARG A CA 1
ATOM 2718 C C . ARG A 1 343 ? -6.127 -9.643 2.999 1.00 98.50 343 ARG A C 1
ATOM 2720 O O . ARG A 1 343 ? -5.171 -10.070 3.646 1.00 98.50 343 ARG A O 1
ATOM 2727 N N . LEU A 1 344 ? -6.680 -8.459 3.236 1.00 98.69 344 LEU A N 1
ATOM 2728 C CA . LEU A 1 344 ? -6.279 -7.616 4.356 1.00 98.69 344 LEU A CA 1
ATOM 2729 C C . LEU A 1 344 ? -6.678 -8.305 5.661 1.00 98.69 344 LEU A C 1
ATOM 2731 O O . LEU A 1 344 ? -7.803 -8.782 5.805 1.00 98.69 344 LEU A O 1
ATOM 2735 N N . ARG A 1 345 ? -5.739 -8.378 6.605 1.00 98.69 345 ARG A N 1
ATOM 2736 C CA . ARG A 1 345 ? -5.954 -9.027 7.905 1.00 98.69 345 ARG A CA 1
ATOM 2737 C C . ARG A 1 345 ? -5.789 -8.063 9.058 1.00 98.69 345 ARG A C 1
ATOM 2739 O O . ARG A 1 345 ? -6.574 -8.134 9.998 1.00 98.69 345 ARG A O 1
ATOM 2746 N N . PHE A 1 346 ? -4.826 -7.148 8.967 1.00 98.81 346 PHE A N 1
ATOM 2747 C CA . PHE A 1 346 ? -4.622 -6.128 9.988 1.00 98.81 346 PHE A CA 1
ATOM 2748 C C . PHE A 1 346 ? -4.284 -4.773 9.378 1.00 98.81 346 PHE A C 1
ATOM 2750 O O . PHE A 1 346 ? -3.644 -4.688 8.328 1.00 98.81 346 PHE A O 1
ATOM 2757 N N . VAL A 1 347 ? -4.673 -3.715 10.080 1.00 98.69 347 VAL A N 1
ATOM 2758 C CA . VAL A 1 347 ? -4.186 -2.351 9.869 1.00 98.69 347 VAL A CA 1
ATOM 2759 C C . VAL A 1 347 ? -3.584 -1.857 11.177 1.00 98.69 347 VAL A C 1
ATOM 2761 O O . VAL A 1 347 ? -4.147 -2.085 12.249 1.00 98.69 347 VAL A O 1
ATOM 2764 N N . ILE A 1 348 ? -2.418 -1.220 11.096 1.00 98.25 348 ILE A N 1
ATOM 2765 C CA . ILE A 1 348 ? -1.706 -0.687 12.258 1.00 98.25 348 ILE A CA 1
ATOM 2766 C C . ILE A 1 348 ? -1.561 0.825 12.146 1.00 98.25 348 ILE A C 1
ATOM 2768 O O . ILE A 1 348 ? -1.252 1.347 11.075 1.00 98.25 348 ILE A O 1
ATOM 2772 N N . LEU A 1 349 ? -1.751 1.517 13.267 1.00 97.88 349 LEU A N 1
ATOM 2773 C CA . LEU A 1 349 ? -1.372 2.914 13.448 1.00 97.88 349 LEU A CA 1
ATOM 2774 C C . LEU A 1 349 ? -0.112 2.942 14.306 1.00 97.88 349 LEU A C 1
ATOM 2776 O O . LEU A 1 349 ? -0.104 2.398 15.411 1.00 97.88 349 LEU A O 1
ATOM 2780 N N . TYR A 1 350 ? 0.939 3.584 13.820 1.00 96.94 350 TYR A N 1
ATOM 2781 C CA . TYR A 1 350 ? 2.234 3.637 14.493 1.00 96.94 350 TYR A CA 1
ATOM 2782 C C . TYR A 1 350 ? 2.851 5.027 14.356 1.00 96.94 350 TYR A C 1
ATOM 2784 O O . TYR A 1 350 ? 2.447 5.817 13.504 1.00 96.94 350 TYR A O 1
ATOM 2792 N N . ARG A 1 351 ? 3.813 5.361 15.211 1.00 95.62 351 ARG A N 1
ATOM 2793 C CA . ARG A 1 351 ? 4.520 6.651 15.168 1.00 95.62 351 ARG A CA 1
ATOM 2794 C C . ARG A 1 351 ? 5.957 6.496 15.633 1.00 95.62 351 ARG A C 1
ATOM 2796 O O . ARG A 1 351 ? 6.311 5.479 16.223 1.00 95.62 351 ARG A O 1
ATOM 2803 N N . GLN A 1 352 ? 6.790 7.489 15.345 1.00 94.06 352 GLN A N 1
ATOM 2804 C CA . GLN A 1 352 ? 8.177 7.482 15.802 1.00 94.06 352 GLN A CA 1
ATOM 2805 C C . GLN A 1 352 ? 8.222 7.541 17.337 1.00 94.06 352 GLN A C 1
ATOM 2807 O O . GLN A 1 352 ? 7.447 8.283 17.947 1.00 94.06 352 GLN A O 1
ATOM 2812 N N . LYS A 1 353 ? 9.108 6.753 17.959 1.00 92.88 353 LYS A N 1
ATOM 2813 C CA . LYS A 1 353 ? 9.338 6.824 19.410 1.00 92.88 353 LYS A CA 1
ATOM 2814 C C . LYS A 1 353 ? 9.899 8.199 19.774 1.00 92.88 353 LYS A C 1
ATOM 2816 O O . LYS A 1 353 ? 10.677 8.768 19.007 1.00 92.88 353 LYS A O 1
ATOM 2821 N N . LYS A 1 354 ? 9.467 8.723 20.920 1.00 78.19 354 LYS A N 1
ATOM 2822 C CA . LYS A 1 354 ? 9.990 9.973 21.481 1.00 78.19 354 LYS A CA 1
ATOM 2823 C C . LYS A 1 354 ? 11.356 9.783 22.117 1.00 78.19 354 LYS A C 1
ATOM 2825 O O . LYS A 1 354 ? 11.588 8.682 22.667 1.00 78.19 354 LYS A O 1
#

Secondary structure (DSSP, 8-state):
-----S-TT-PPPSS-HHHHHHHHHHT-HHHHHHHHHHTTB-TTTS-GGG--HHHHHHHHHHHHHHHHHHTTSS---HHHHHHHHHHHS-B--TTSPPPP--SHHHHHHHHHHHHHHHHHHHHHHHHHHGGG--SS---HHHHHHHHT-EEEEEEPTT-HHHHHHHHHHIIIIITTEEEEEEEEEEETTHHHHHGGGGGSS-EEEEEEEE-GGGHHHHHHH-S---TT---TT-SSEEEESSHHHHHTT----TTSEEEEEEEEEE--SEEEESS--TT--SPPTT-SEEEE--SEEE-TTS-EEEEETTEEEEE--S-EEE-S---S-SB-EEEESSGGGEEEEEEEEEEE--

pLDDT: mean 91.43, std 11.31, range [25.08, 98.81]

InterPro domains:
  IPR004102 Poly(ADP-ribose) polymerase, regulatory domain [PF02877] (13-145)
  IPR004102 Poly(ADP-ribose) polymerase, regulatory domain [PS51060] (12-128)
  IPR012317 Poly(ADP-ribose) polymerase, catalytic domain [PF00644] (165-351)
  IPR012317 Poly(ADP-ribose) polymerase, catalytic domain [PS51059] (139-354)
  IPR036616 Poly(ADP-ribose) polymerase, regulatory domain superfamily [G3DSA:1.20.142.10] (7-147)
  IPR036616 Poly(ADP-ribose) polymerase, regulatory domain superfamily [SSF47587] (13-145)
  IPR050800 ADP-ribosyltransferase diphtheria toxin-like [PTHR10459] (12-348)

Radius of gyration: 21.33 Å; chains: 1; bounding box: 58×58×58 Å

Sequence (354 aa):
MWSTLIFQDCLPSALDEATQGLVRRIFSTETFENAMRALNLDLKKMPLGKLSAKQIASAYEILDELEGVIEGKKTGDISFLSSRFYTVMPHDFGRTRPPLIDTKELLASKFDMLNTLSDVALAQTMQKEGVKGTQKKKHWIDEKYFLLDCDLDYLDASDANRRLVEEYFTETGGNSFEIVHVWRVNRHGEGDRFRPYLKTLNHKLLWHGTSVAVVAAILKSGLRIMPHSGGLVGKGIYFASAADKSQGYGWADSDGYRIMFLAEVALGKEHPIFESDMSIRKAPDGFDSVVAQGRCEPDPKVGKELQLDGVPVKVLCSKPVHRDINSWFFYSEYLIYNESQCRLRFVILYRQKK

Organism: Clonorchis sinensis (NCBI:txid79923)

Foldseek 3Di:
DDDPPPPPFADDAPDDPVLLVLLCLLLPLQLQVVLCVVLQFDCVVVPLVNQDPVLLVVLVVLLVVLVCCLVVVDDDDQVVSQVVNCVSTPGCPDPDDRDGPNDPVSSLSVVVSSVLSVLLVVSVVLVVVLVPDPDHRYDVSVSSVVSLQKDWAWDDPPDPVVVVVQLLQCQQPVVQKDFDTKTFIGHPPLCVLLVVLLPAPAKAWWKAAAESNNVSVCSRPNDDQDPSNWDQAAGFRKTFLGNVVRVVHWDARPVQKTKMFIKTFRFHAEAEDFGGDRHDQAPPPPGFWYKDAAQWDQDQVPWDWDQDPNHTYTRSSHHIDGDPDRHPHHTMMIGGNDSSRIDTTMMTMMGGDD